Protein AF-A0A968QPH3-F1 (afdb_monomer)

Solvent-accessible surface area (backbone atoms only — not comparable to full-atom values): 11991 Å² total; per-residue (Å²): 140,84,89,88,81,89,84,88,82,80,87,81,83,85,88,71,84,76,70,78,72,73,72,76,86,69,56,57,33,29,33,36,70,45,62,69,39,70,60,92,68,44,34,73,42,88,59,48,74,40,48,37,41,35,35,45,90,34,78,47,50,64,92,57,82,85,59,78,37,50,37,43,68,46,33,40,29,38,40,37,42,25,31,47,94,84,48,59,48,38,42,70,39,46,51,96,67,36,50,54,35,63,89,73,17,24,32,37,36,70,30,73,44,63,55,13,60,63,51,52,52,63,75,23,50,56,56,55,89,70,45,98,45,94,48,76,93,59,72,52,40,29,50,45,60,28,37,26,37,39,67,89,43,97,42,74,72,81,22,49,46,69,32,24,39,32,32,29,53,45,42,25,46,59,76,82,78,66,45,83,57,77,85,82,83,77,78,90,63,82,76,84,80,85,73,78,77,78,80,128

Nearest PDB structures (foldseek):
  3b7k-assembly1_A  TM=1.593E-01  e=1.703E+00  Homo sapiens
  8ipb-assembly1_EA  TM=2.056E-01  e=7.972E+00  Triticum aestivum

Mean predicted aligned error: 9.99 Å

Radius of gyration: 27.77 Å; Cα contacts (8 Å, |Δi|>4): 357; chains: 1; bounding box: 107×44×74 Å

Sequence (200 aa):
MPNLRRIKSDENASPDGGKNVASPDIPIFDINAEFRVNREHEYMANRIIEWRLNAGGHSFRNGEALHTGQWRFGEPIMFTLRWAKDAKEYPIFGGYHAVTDERERAVSYKFDNQWSLLRFLRLHEGHIGDFDLPSDPKPHTLKFLIVTQKEGAESEEEGKFTTRAYIRVMMMTPGKPKTMLTMPYFPEIAPELKIEKDIF

pLDDT: mean 86.12, std 18.63, range [28.2, 98.75]

Structure (mmCIF, N/CA/C/O backbone):
data_AF-A0A968QPH3-F1
#
_entry.id   AF-A0A968QPH3-F1
#
loop_
_atom_site.group_PDB
_atom_site.id
_atom_site.type_symbol
_atom_site.label_atom_id
_atom_site.label_alt_id
_atom_site.label_comp_id
_atom_site.label_asym_id
_atom_site.label_entity_id
_atom_site.label_seq_id
_atom_site.pdbx_PDB_ins_code
_atom_site.Cartn_x
_atom_site.Cartn_y
_atom_site.Cartn_z
_atom_site.occupancy
_atom_site.B_iso_or_equiv
_atom_site.auth_seq_id
_atom_site.auth_comp_id
_atom_site.auth_asym_id
_atom_site.auth_atom_id
_atom_site.pdbx_PDB_model_num
ATOM 1 N N . MET A 1 1 ? -86.561 -27.799 30.091 1.00 28.20 1 MET A N 1
ATOM 2 C CA . MET A 1 1 ? -85.698 -28.994 29.938 1.00 28.20 1 MET A CA 1
ATOM 3 C C . MET A 1 1 ? -84.821 -28.803 28.705 1.00 28.20 1 MET A C 1
ATOM 5 O O . MET A 1 1 ? -85.378 -28.280 27.748 1.00 28.20 1 MET A O 1
ATOM 9 N N . PRO A 1 2 ? -83.570 -29.301 28.627 1.00 38.75 2 PRO A N 1
ATOM 10 C CA . PRO A 1 2 ? -82.414 -29.304 29.554 1.00 38.75 2 PRO A CA 1
ATOM 11 C C . PRO A 1 2 ? -81.240 -28.437 28.982 1.00 38.75 2 PRO A C 1
ATOM 13 O O . PRO A 1 2 ? -81.164 -28.222 27.783 1.00 38.75 2 PRO A O 1
ATOM 16 N N . ASN A 1 3 ? -80.444 -27.695 29.762 1.00 34.28 3 ASN A N 1
ATOM 17 C CA . ASN A 1 3 ? -79.236 -28.048 30.538 1.00 34.28 3 ASN A CA 1
ATOM 18 C C . ASN A 1 3 ? -78.037 -28.585 29.721 1.00 34.28 3 ASN A C 1
ATOM 20 O O . ASN A 1 3 ? -78.101 -29.720 29.269 1.00 34.28 3 ASN A O 1
ATOM 24 N N . LEU A 1 4 ? -76.913 -27.850 29.674 1.00 38.34 4 LEU A N 1
ATOM 25 C CA . LEU A 1 4 ? -75.571 -28.443 29.798 1.00 38.34 4 LEU A CA 1
ATOM 26 C C . LEU A 1 4 ? -74.520 -27.425 30.286 1.00 38.34 4 LEU A C 1
ATOM 28 O O . LEU A 1 4 ? -74.590 -26.228 30.030 1.00 38.34 4 LEU A O 1
ATOM 32 N N . ARG A 1 5 ? -73.600 -27.954 31.092 1.00 36.59 5 ARG A N 1
ATOM 33 C CA . ARG A 1 5 ? -72.741 -27.309 32.091 1.00 36.59 5 ARG A CA 1
ATOM 34 C C . ARG A 1 5 ? -71.416 -26.757 31.525 1.00 36.59 5 ARG A C 1
ATOM 36 O O . ARG A 1 5 ? -70.811 -27.390 30.676 1.00 36.59 5 ARG A O 1
ATOM 43 N N . ARG A 1 6 ? -70.955 -25.652 32.139 1.00 38.25 6 ARG A N 1
ATOM 44 C CA . ARG A 1 6 ? -69.610 -25.367 32.715 1.00 38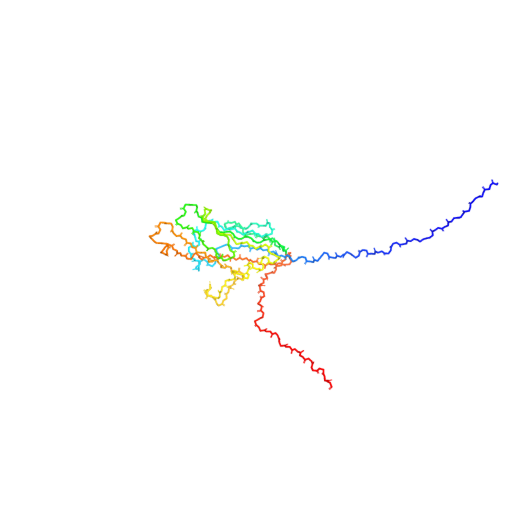.25 6 ARG A CA 1
ATOM 45 C C . ARG A 1 6 ? -68.379 -25.966 32.016 1.00 38.25 6 ARG A C 1
ATOM 47 O O . ARG A 1 6 ? -68.228 -27.169 32.134 1.00 38.25 6 ARG A O 1
ATOM 54 N N . ILE A 1 7 ? -67.418 -25.123 31.595 1.00 35.56 7 ILE A N 1
ATOM 55 C CA . ILE A 1 7 ? -65.999 -25.160 32.042 1.00 35.56 7 ILE A CA 1
ATOM 56 C C . ILE A 1 7 ? -65.392 -23.739 31.930 1.00 35.56 7 ILE A C 1
ATOM 58 O O . ILE A 1 7 ? -65.445 -23.128 30.868 1.00 35.56 7 ILE A O 1
ATOM 62 N N . LYS A 1 8 ? -64.853 -23.205 33.038 1.00 42.66 8 LYS A N 1
ATOM 63 C CA . LYS A 1 8 ? -63.874 -22.103 33.044 1.00 42.66 8 LYS A CA 1
ATOM 64 C C . LYS A 1 8 ? -62.501 -22.722 32.790 1.00 42.66 8 LYS A C 1
ATOM 66 O O . LYS A 1 8 ? -62.177 -23.696 33.463 1.00 42.66 8 LYS A O 1
ATOM 71 N N . SER A 1 9 ? -61.701 -22.139 31.911 1.00 35.81 9 SER A N 1
ATOM 72 C CA . SER A 1 9 ? -60.273 -22.438 31.800 1.00 35.81 9 SER A CA 1
ATOM 73 C C . SER A 1 9 ? -59.497 -21.144 32.008 1.00 35.81 9 SER A C 1
ATOM 75 O O . SER A 1 9 ? -59.476 -20.280 31.131 1.00 35.81 9 SER A O 1
ATOM 77 N N . ASP A 1 10 ? -58.946 -21.022 33.213 1.00 34.53 10 ASP A N 1
ATOM 78 C CA . ASP A 1 10 ? -57.838 -20.132 33.536 1.00 34.53 10 ASP A CA 1
ATOM 79 C C . ASP A 1 10 ? -56.547 -20.637 32.857 1.00 34.53 10 ASP A C 1
ATOM 81 O O . ASP A 1 10 ? -56.416 -21.824 32.560 1.00 34.53 10 ASP A O 1
ATOM 85 N N . GLU A 1 11 ? -55.601 -19.708 32.697 1.00 34.50 11 GLU A N 1
ATOM 86 C CA . GLU A 1 11 ? -54.148 -19.929 32.642 1.00 34.50 11 GLU A CA 1
ATOM 87 C C . GLU A 1 11 ? -53.524 -20.602 31.401 1.00 34.50 11 GLU A C 1
ATOM 89 O O . GLU A 1 11 ? -53.496 -21.816 31.233 1.00 34.50 11 GLU A O 1
ATOM 94 N N . ASN A 1 12 ? -52.857 -19.781 30.582 1.00 33.72 12 ASN A N 1
ATOM 95 C CA . ASN A 1 12 ? -51.397 -19.862 30.520 1.00 33.72 12 ASN A CA 1
ATOM 96 C C . ASN A 1 12 ? -50.813 -18.550 29.985 1.00 33.72 12 ASN A C 1
ATOM 98 O O . ASN A 1 12 ? -50.873 -18.240 28.796 1.00 33.72 12 ASN A O 1
ATOM 102 N N . ALA A 1 13 ? -50.246 -17.778 30.910 1.00 34.75 13 ALA A N 1
ATOM 103 C CA . ALA A 1 13 ? -49.257 -16.764 30.605 1.00 34.75 13 ALA A CA 1
ATOM 104 C C . ALA A 1 13 ? -48.070 -17.435 29.898 1.00 34.75 13 ALA A C 1
ATOM 106 O O . ALA A 1 13 ? -47.534 -18.415 30.407 1.00 34.75 13 ALA A O 1
ATOM 107 N N . SER A 1 14 ? -47.648 -16.913 28.746 1.00 32.41 14 SER A N 1
ATOM 108 C CA . SER A 1 14 ? -46.330 -17.234 28.191 1.00 32.41 14 SER A CA 1
ATOM 109 C C . SER A 1 14 ? -45.266 -16.488 28.995 1.00 32.41 14 SER A C 1
ATOM 111 O O . SER A 1 14 ? -45.265 -15.254 28.974 1.00 32.41 14 SER A O 1
ATOM 113 N N . PRO A 1 15 ? -44.338 -17.187 29.670 1.00 45.06 15 PRO A N 1
ATOM 114 C CA . PRO A 1 15 ? -43.174 -16.577 30.265 1.00 45.06 15 PRO A CA 1
ATOM 115 C C . PRO A 1 15 ? -42.003 -16.832 29.321 1.00 45.06 15 PRO A C 1
ATOM 117 O O . PRO A 1 15 ? -41.331 -17.848 29.430 1.00 45.06 15 PRO A O 1
ATOM 120 N N . ASP A 1 16 ? -41.754 -15.930 28.382 1.00 42.59 16 ASP A N 1
ATOM 121 C CA . ASP A 1 16 ? -40.365 -15.711 27.999 1.00 42.59 16 ASP A CA 1
ATOM 122 C C . ASP A 1 16 ? -40.211 -14.298 27.457 1.00 42.59 16 ASP A C 1
ATOM 124 O O . ASP A 1 16 ? -40.559 -13.976 26.319 1.00 42.59 16 ASP A O 1
ATOM 128 N N . GLY A 1 17 ? -39.732 -13.420 28.337 1.00 41.59 17 GLY A N 1
ATOM 129 C CA . GLY A 1 17 ? -39.143 -12.165 27.925 1.00 41.59 17 GLY A CA 1
ATOM 130 C C . GLY A 1 17 ? -37.927 -12.513 27.090 1.00 41.59 17 GLY A C 1
ATOM 131 O O . GLY A 1 17 ? -36.852 -12.735 27.644 1.00 41.59 17 GLY A O 1
ATOM 132 N N . GLY A 1 18 ? -38.125 -12.581 25.771 1.00 38.41 18 GLY A N 1
ATOM 133 C CA . GLY A 1 18 ? -37.067 -12.737 24.791 1.00 38.41 18 GLY A CA 1
ATOM 134 C C . GLY A 1 18 ? -36.032 -11.657 25.042 1.00 38.41 18 GLY A C 1
ATOM 135 O O . GLY A 1 18 ? -36.194 -10.509 24.625 1.00 38.41 18 GLY A O 1
ATOM 136 N N . LYS A 1 19 ? -34.989 -12.017 25.794 1.00 42.06 19 LYS A N 1
ATOM 137 C CA . LYS A 1 19 ? -33.802 -11.198 25.960 1.00 42.06 19 LYS A CA 1
ATOM 138 C C . LYS A 1 19 ? -33.340 -10.917 24.546 1.00 42.06 19 LYS A C 1
ATOM 140 O O . LYS A 1 19 ? -33.014 -11.845 23.811 1.00 42.06 19 LYS A O 1
ATOM 145 N N . ASN A 1 20 ? -33.390 -9.648 24.166 1.00 45.97 20 ASN A N 1
ATOM 146 C CA . ASN A 1 20 ? -32.769 -9.156 22.957 1.00 45.97 20 ASN A CA 1
ATOM 147 C C . ASN A 1 20 ? -31.289 -9.532 23.097 1.00 45.97 20 ASN A C 1
ATOM 149 O O . ASN A 1 20 ? -30.562 -8.892 23.857 1.00 45.97 20 ASN A O 1
ATOM 153 N N . VAL A 1 21 ? -30.889 -10.671 22.525 1.00 45.94 21 VAL A N 1
ATOM 154 C CA . VAL A 1 21 ? -29.496 -11.104 22.518 1.00 45.94 21 VAL A CA 1
ATOM 155 C C . VAL A 1 21 ? -28.823 -10.056 21.661 1.00 45.94 21 VAL A C 1
ATOM 157 O O . VAL A 1 21 ? -28.994 -10.065 20.445 1.00 45.94 21 VAL A O 1
ATOM 160 N N . ALA A 1 22 ? -28.177 -9.088 22.313 1.00 51.28 22 ALA A N 1
ATOM 161 C CA . ALA A 1 22 ? -27.402 -8.072 21.634 1.00 51.28 22 ALA A CA 1
ATOM 162 C C . ALA A 1 22 ? -26.508 -8.812 20.641 1.00 51.28 22 ALA A C 1
ATOM 164 O O . ALA A 1 22 ? -25.710 -9.664 21.046 1.00 51.28 22 ALA A O 1
ATOM 165 N N . SER A 1 23 ? -26.725 -8.570 19.346 1.00 54.56 23 SER A N 1
ATOM 166 C CA . SER A 1 23 ? -25.825 -9.052 18.308 1.00 54.56 23 SER A CA 1
ATOM 167 C C . SER A 1 23 ? -24.407 -8.733 18.775 1.00 54.56 23 SER A C 1
ATOM 169 O O . SER A 1 23 ? -24.202 -7.609 19.241 1.00 54.56 23 SER A O 1
ATOM 171 N N . PRO A 1 24 ? -23.458 -9.685 18.730 1.00 56.88 24 PRO A N 1
ATOM 172 C CA . PRO A 1 24 ? -22.103 -9.406 19.181 1.00 56.88 24 PRO A CA 1
ATOM 173 C C . PRO A 1 24 ? -21.623 -8.138 18.479 1.00 56.88 24 PRO A C 1
ATOM 175 O O . PRO A 1 24 ? -21.792 -8.031 17.263 1.00 56.88 24 PRO A O 1
ATOM 178 N N . ASP A 1 25 ? -21.099 -7.177 19.243 1.00 79.62 25 ASP A N 1
ATOM 179 C CA . ASP A 1 25 ? -20.569 -5.931 18.695 1.00 79.62 25 ASP A CA 1
ATOM 180 C C . ASP A 1 25 ? -19.444 -6.287 17.718 1.00 79.62 25 ASP A C 1
ATOM 182 O O . ASP A 1 25 ? -18.316 -6.598 18.105 1.00 79.62 25 ASP A O 1
ATOM 186 N N . ILE A 1 26 ? -19.783 -6.328 16.429 1.00 87.19 26 ILE A N 1
ATOM 187 C CA . ILE A 1 26 ? -18.838 -6.615 15.357 1.00 87.19 26 ILE A CA 1
ATOM 188 C C . ILE A 1 26 ? -17.874 -5.428 15.318 1.00 87.19 26 ILE A C 1
ATOM 190 O O . ILE A 1 26 ? -18.348 -4.295 15.210 1.00 87.19 26 ILE A O 1
ATOM 194 N N . PRO A 1 27 ? -16.546 -5.638 15.393 1.00 92.69 27 PRO A N 1
ATOM 195 C CA . PRO A 1 27 ? -15.596 -4.539 15.308 1.00 92.69 27 PRO A CA 1
ATOM 196 C C . PRO A 1 27 ? -15.785 -3.738 14.019 1.00 92.69 27 PRO A C 1
ATOM 198 O O . PRO A 1 27 ? -15.853 -4.300 12.922 1.00 92.69 27 PRO A O 1
ATOM 201 N N . ILE A 1 28 ? -15.861 -2.419 14.168 1.00 95.06 28 ILE A N 1
ATOM 202 C CA . ILE A 1 28 ? -15.999 -1.460 13.076 1.00 95.06 28 ILE A CA 1
ATOM 203 C C . ILE A 1 28 ? -14.956 -0.370 13.286 1.00 95.06 28 ILE A C 1
ATOM 205 O O . ILE A 1 28 ? -14.823 0.153 14.393 1.00 95.06 28 ILE A O 1
ATOM 209 N N . PHE A 1 29 ? -14.263 0.000 12.215 1.00 95.81 29 PHE A N 1
ATOM 210 C CA . PHE A 1 29 ? -13.319 1.107 12.206 1.00 95.81 29 PHE A CA 1
ATOM 211 C C . PHE A 1 29 ? -13.649 2.077 11.084 1.00 95.81 29 PHE A C 1
ATOM 213 O O . PHE A 1 29 ? -13.916 1.678 9.950 1.00 95.81 29 PHE A O 1
ATOM 220 N N . ASP A 1 30 ? -13.577 3.362 11.397 1.00 96.69 30 ASP A N 1
ATOM 221 C CA . ASP A 1 30 ? -13.557 4.398 10.378 1.00 96.69 30 ASP A CA 1
ATOM 222 C C . ASP A 1 30 ? -12.127 4.508 9.838 1.00 96.69 30 ASP A C 1
ATOM 224 O O . ASP A 1 30 ? -11.166 4.539 10.610 1.00 96.69 30 ASP A O 1
ATOM 228 N N . ILE A 1 31 ? -11.978 4.572 8.518 1.00 96.56 31 ILE A N 1
ATOM 229 C CA . ILE A 1 31 ? -10.676 4.583 7.853 1.00 96.56 31 ILE A CA 1
ATOM 230 C C . ILE A 1 31 ? -10.550 5.725 6.849 1.00 96.56 31 ILE A C 1
ATOM 232 O O . ILE A 1 31 ? -11.477 6.032 6.099 1.00 96.56 31 ILE A O 1
ATOM 236 N N . ASN A 1 32 ? -9.361 6.315 6.806 1.00 96.62 32 ASN A N 1
ATOM 237 C CA . ASN A 1 32 ? -8.954 7.273 5.783 1.00 96.62 32 ASN A CA 1
ATOM 238 C C . ASN A 1 32 ? -7.641 6.784 5.158 1.00 96.62 32 ASN A C 1
ATOM 240 O O . ASN A 1 32 ? -6.768 6.294 5.877 1.00 96.62 32 ASN A O 1
ATOM 244 N N . ALA A 1 33 ? -7.470 6.972 3.850 1.00 97.69 33 ALA A N 1
ATOM 245 C CA . ALA A 1 33 ? -6.232 6.638 3.149 1.00 97.69 33 ALA A CA 1
ATOM 246 C C . ALA A 1 33 ? -5.596 7.886 2.524 1.00 97.69 33 ALA A C 1
ATOM 248 O O . ALA A 1 33 ? -6.233 8.591 1.744 1.00 97.69 33 ALA A O 1
ATOM 249 N N . GLU A 1 34 ? -4.329 8.134 2.848 1.00 97.81 34 GLU A N 1
ATOM 250 C CA . GLU A 1 34 ? -3.484 9.124 2.179 1.00 97.81 34 GLU A CA 1
ATOM 251 C C . GLU A 1 34 ? -2.451 8.388 1.324 1.00 97.81 34 GLU A C 1
ATOM 253 O O . GLU A 1 34 ? -1.765 7.477 1.791 1.00 97.81 34 GLU A O 1
ATOM 258 N N . PHE A 1 35 ? -2.322 8.780 0.061 1.00 98.12 35 PHE A N 1
ATOM 259 C CA . PHE A 1 35 ? -1.391 8.157 -0.875 1.00 98.12 35 PHE A CA 1
ATOM 260 C C . PHE A 1 35 ? -0.139 9.001 -1.042 1.00 98.12 35 PHE A C 1
ATOM 262 O O . PHE A 1 35 ? -0.190 10.224 -0.906 1.00 98.12 35 PHE A O 1
ATOM 269 N N . ARG A 1 36 ? 0.973 8.341 -1.390 1.00 96.00 36 ARG A N 1
ATOM 270 C CA . ARG A 1 36 ? 2.264 8.996 -1.625 1.00 96.00 36 ARG A CA 1
ATOM 271 C C . ARG A 1 36 ? 2.664 9.887 -0.456 1.00 96.00 36 ARG A C 1
ATOM 273 O O . ARG A 1 36 ? 3.005 11.058 -0.623 1.00 96.00 36 ARG A O 1
ATOM 280 N N . VAL A 1 37 ? 2.562 9.329 0.744 1.00 94.81 37 VAL A N 1
ATOM 281 C CA . VAL A 1 37 ? 3.155 9.941 1.935 1.00 94.81 37 VAL A CA 1
ATOM 282 C C . VAL A 1 37 ? 4.664 9.692 1.911 1.00 94.81 37 VAL A C 1
ATOM 284 O O . VAL A 1 37 ? 5.147 8.918 1.095 1.00 94.81 37 VAL A O 1
ATOM 287 N N . ASN A 1 38 ? 5.423 10.350 2.788 1.00 94.88 38 ASN A N 1
ATOM 288 C CA . ASN A 1 38 ? 6.865 10.113 2.928 1.00 94.88 38 ASN A CA 1
ATOM 289 C C . ASN A 1 38 ? 7.656 10.170 1.596 1.00 94.88 38 ASN A C 1
ATOM 291 O O . ASN A 1 38 ? 8.526 9.345 1.326 1.00 94.88 38 ASN A O 1
ATOM 295 N N . ARG A 1 39 ? 7.311 11.134 0.729 1.00 94.88 39 ARG A N 1
ATOM 296 C CA . ARG A 1 39 ? 7.790 11.202 -0.665 1.00 94.88 39 ARG A CA 1
ATOM 297 C C . ARG A 1 39 ? 9.300 11.328 -0.800 1.00 94.88 39 ARG A C 1
ATOM 299 O O . ARG A 1 39 ? 9.849 10.796 -1.755 1.00 94.88 39 ARG A O 1
ATOM 306 N N . GLU A 1 40 ? 9.951 11.985 0.151 1.00 94.44 40 GLU A N 1
ATOM 307 C CA . GLU A 1 40 ? 11.411 12.138 0.173 1.00 94.44 40 GLU A CA 1
ATOM 308 C C . GLU A 1 40 ? 12.140 10.788 0.311 1.00 94.44 40 GLU A C 1
ATOM 310 O O . GLU A 1 40 ? 13.284 10.653 -0.113 1.00 94.44 40 GLU A O 1
ATOM 315 N N . HIS A 1 41 ? 11.457 9.762 0.833 1.00 95.56 41 HIS A N 1
ATOM 316 C CA . HIS A 1 41 ? 11.988 8.407 0.987 1.00 95.56 41 HIS A CA 1
ATOM 317 C C . HIS A 1 41 ? 11.508 7.438 -0.105 1.00 95.56 41 HIS A C 1
ATOM 319 O O . HIS A 1 41 ? 11.963 6.286 -0.144 1.00 95.56 41 HIS A O 1
ATOM 325 N N . GLU A 1 42 ? 10.594 7.861 -0.988 1.00 96.88 42 GLU A N 1
ATOM 326 C CA . GLU A 1 42 ? 10.164 7.064 -2.140 1.00 96.88 42 GLU A CA 1
ATOM 327 C C . GLU A 1 42 ? 11.326 6.847 -3.123 1.00 96.88 42 GLU A C 1
ATOM 329 O O . GLU A 1 42 ? 12.208 7.685 -3.290 1.00 96.88 42 GLU A O 1
ATOM 334 N N . TYR A 1 43 ? 11.289 5.730 -3.851 1.00 97.56 43 TYR A N 1
ATOM 335 C CA . TYR A 1 43 ? 12.204 5.484 -4.965 1.00 97.56 43 TYR A CA 1
ATOM 336 C C . TYR A 1 43 ? 11.428 4.936 -6.155 1.00 97.56 43 TYR A C 1
ATOM 338 O O . TYR A 1 43 ? 10.783 3.894 -6.053 1.00 97.56 43 TYR A O 1
ATOM 346 N N . MET A 1 44 ? 11.460 5.650 -7.282 1.00 96.56 44 MET A N 1
ATOM 347 C CA . MET A 1 44 ? 10.743 5.313 -8.524 1.00 96.56 44 MET A CA 1
ATOM 348 C C . MET A 1 44 ? 9.214 5.135 -8.394 1.00 96.56 44 MET A C 1
ATOM 350 O O . MET A 1 44 ? 8.557 4.741 -9.356 1.00 96.56 44 MET A O 1
ATOM 354 N N . ALA A 1 45 ? 8.602 5.467 -7.250 1.00 96.69 45 ALA A N 1
ATOM 355 C CA . ALA A 1 45 ? 7.151 5.377 -7.054 1.00 96.69 45 ALA A CA 1
ATOM 356 C C . ALA A 1 45 ? 6.358 6.372 -7.917 1.00 96.69 45 ALA A C 1
ATOM 358 O O . ALA A 1 45 ? 5.185 6.160 -8.204 1.00 96.69 45 ALA A O 1
ATOM 359 N N . ASN A 1 46 ? 7.001 7.435 -8.405 1.00 94.50 46 ASN A N 1
ATOM 360 C CA . ASN A 1 46 ? 6.414 8.371 -9.364 1.00 94.50 46 ASN A CA 1
ATOM 361 C C . ASN A 1 46 ? 6.088 7.741 -10.733 1.00 94.50 46 ASN A C 1
ATOM 363 O O . ASN A 1 46 ? 5.436 8.396 -11.542 1.00 94.50 46 ASN A O 1
ATOM 367 N N . ARG A 1 47 ? 6.535 6.506 -11.004 1.00 94.31 47 ARG A N 1
ATOM 368 C CA . ARG A 1 47 ? 6.168 5.728 -12.202 1.00 94.31 47 ARG A CA 1
ATOM 369 C C . ARG A 1 47 ? 4.820 5.015 -12.074 1.00 94.31 47 ARG A C 1
ATOM 371 O O . ARG A 1 47 ? 4.265 4.571 -13.077 1.00 94.31 47 ARG A O 1
ATOM 378 N N . ILE A 1 48 ? 4.285 4.931 -10.859 1.00 97.25 48 ILE A N 1
ATOM 379 C CA . ILE A 1 48 ? 2.986 4.327 -10.585 1.00 97.25 48 ILE A CA 1
ATOM 380 C C . ILE A 1 48 ? 1.899 5.361 -10.879 1.00 97.25 48 ILE A C 1
ATOM 382 O O . ILE A 1 48 ? 1.823 6.406 -10.225 1.00 97.25 48 ILE A O 1
ATOM 386 N N . ILE A 1 49 ? 1.039 5.051 -11.846 1.00 97.00 49 ILE A N 1
ATOM 387 C CA . ILE A 1 49 ? -0.038 5.939 -12.301 1.00 97.00 49 ILE A CA 1
ATOM 388 C C . ILE A 1 49 ? -1.361 5.686 -11.585 1.00 97.00 49 ILE A C 1
ATOM 390 O O . ILE A 1 49 ? -2.223 6.560 -11.563 1.00 97.00 49 ILE A O 1
ATOM 394 N N . GLU A 1 50 ? -1.531 4.508 -10.989 1.00 97.94 50 GLU A N 1
ATOM 395 C CA . GLU A 1 50 ? -2.728 4.169 -10.235 1.00 97.94 50 GLU A CA 1
ATOM 396 C C . GLU A 1 50 ? -2.365 3.624 -8.865 1.00 97.94 50 GLU A C 1
ATOM 398 O O . GLU A 1 50 ? -1.579 2.688 -8.745 1.00 97.94 50 GLU A O 1
ATOM 403 N N . TRP A 1 51 ? -2.996 4.204 -7.852 1.00 98.62 51 TRP A N 1
ATOM 404 C CA . TRP A 1 51 ? -2.930 3.770 -6.469 1.00 98.62 51 TRP A CA 1
ATOM 405 C C . TRP A 1 51 ? -4.365 3.638 -5.993 1.00 98.62 51 TRP A C 1
ATOM 407 O O . TRP A 1 51 ? -5.117 4.619 -6.044 1.00 98.62 51 TRP A O 1
ATOM 417 N N . ARG A 1 52 ? -4.759 2.442 -5.570 1.00 98.69 52 ARG A N 1
ATOM 418 C CA . ARG A 1 52 ? -6.131 2.178 -5.141 1.00 98.69 52 ARG A CA 1
ATOM 419 C C . ARG A 1 52 ? -6.138 1.288 -3.918 1.00 98.69 52 ARG A C 1
ATOM 421 O O . ARG A 1 52 ? -5.572 0.202 -3.955 1.00 98.69 52 ARG A O 1
ATOM 428 N N . LEU A 1 53 ? -6.823 1.723 -2.869 1.00 98.75 53 LEU A N 1
ATOM 429 C CA . LEU A 1 53 ? -7.140 0.899 -1.710 1.00 98.75 53 LEU A CA 1
ATOM 430 C C . LEU A 1 53 ? -8.643 0.624 -1.713 1.00 98.75 53 LEU A C 1
ATOM 432 O O . LEU A 1 53 ? -9.433 1.560 -1.707 1.00 98.75 53 LEU A O 1
ATOM 436 N N . ASN A 1 54 ? -9.035 -0.643 -1.703 1.00 98.38 54 ASN A N 1
ATOM 437 C CA . ASN A 1 54 ? -10.405 -1.061 -1.442 1.00 98.38 54 ASN A CA 1
ATOM 438 C C . ASN A 1 54 ? -10.482 -1.658 -0.038 1.00 98.38 54 ASN A C 1
ATOM 440 O O . ASN A 1 54 ? -9.663 -2.510 0.314 1.00 98.38 54 ASN A O 1
ATOM 444 N N . ALA A 1 55 ? -11.468 -1.230 0.739 1.00 96.88 55 ALA A N 1
ATOM 445 C CA . ALA A 1 55 ? -11.689 -1.680 2.103 1.00 96.88 55 ALA A CA 1
ATOM 446 C C . ALA A 1 55 ? -13.186 -1.665 2.409 1.00 96.88 55 ALA A C 1
ATOM 448 O O . ALA A 1 55 ? -13.809 -0.609 2.335 1.00 96.88 55 ALA A O 1
ATOM 449 N N . GLY A 1 56 ? -13.777 -2.823 2.710 1.00 82.69 56 GLY A N 1
ATOM 450 C CA . GLY A 1 56 ? -15.172 -2.857 3.171 1.00 82.69 56 GLY A CA 1
ATOM 451 C C . GLY A 1 56 ? -16.215 -2.297 2.204 1.00 82.69 56 GLY A C 1
ATOM 452 O O . GLY A 1 56 ? -17.210 -1.720 2.617 1.00 82.69 56 GLY A O 1
ATOM 453 N N . GLY A 1 57 ? -15.963 -2.391 0.895 1.00 88.56 57 GLY A N 1
ATOM 454 C CA . GLY A 1 57 ? -16.820 -1.789 -0.135 1.00 88.56 57 GLY A CA 1
ATOM 455 C C . GLY A 1 57 ? -16.533 -0.312 -0.432 1.00 88.56 57 GLY A C 1
ATOM 456 O O . GLY A 1 57 ? -17.089 0.231 -1.384 1.00 88.56 57 GLY A O 1
ATOM 457 N N . HIS A 1 58 ? -15.624 0.328 0.305 1.00 96.88 58 HIS A N 1
ATOM 458 C CA . HIS A 1 58 ? -15.113 1.663 -0.002 1.00 96.88 58 HIS A CA 1
ATOM 459 C C . HIS A 1 58 ? -13.863 1.583 -0.883 1.00 96.88 58 HIS A C 1
ATOM 461 O O . HIS A 1 58 ? -13.037 0.687 -0.714 1.00 96.88 58 HIS A O 1
ATOM 467 N N . SER A 1 59 ? -13.709 2.533 -1.808 1.00 97.69 59 SER A N 1
ATOM 468 C CA . SER A 1 59 ? -12.544 2.661 -2.690 1.00 97.69 59 SER A CA 1
ATOM 469 C C . SER A 1 59 ? -11.915 4.034 -2.496 1.00 97.69 59 SER A C 1
ATOM 471 O O . SER A 1 59 ? -12.556 5.044 -2.758 1.00 97.69 59 SER A O 1
ATOM 473 N N . PHE A 1 60 ? -10.638 4.054 -2.137 1.00 98.44 60 PHE A N 1
ATOM 474 C CA . PHE A 1 60 ? -9.811 5.251 -2.038 1.00 98.44 60 PHE A CA 1
ATOM 475 C C . PHE A 1 60 ? -8.810 5.257 -3.188 1.00 98.44 60 PHE A C 1
ATOM 477 O O . PHE A 1 60 ? -8.184 4.225 -3.460 1.00 98.44 60 PHE A O 1
ATOM 484 N N . ARG A 1 61 ? -8.620 6.400 -3.850 1.00 98.19 61 ARG A N 1
ATOM 485 C CA . ARG A 1 61 ? -7.635 6.535 -4.930 1.00 98.19 61 ARG A CA 1
ATOM 486 C C . ARG A 1 61 ? -6.750 7.754 -4.746 1.00 98.19 61 ARG A C 1
ATOM 488 O O . ARG A 1 61 ? -7.168 8.777 -4.209 1.00 98.19 61 ARG A O 1
ATOM 495 N N . ASN A 1 62 ? -5.519 7.653 -5.236 1.00 97.81 62 ASN A N 1
ATOM 496 C CA . ASN A 1 62 ? -4.629 8.806 -5.283 1.00 97.81 62 ASN A CA 1
ATOM 497 C C . ASN A 1 62 ? -5.204 9.903 -6.196 1.00 97.81 62 ASN A C 1
ATOM 499 O O . ASN A 1 62 ? -5.636 9.618 -7.311 1.00 97.81 62 ASN A O 1
ATOM 503 N N . GLY A 1 63 ? -5.174 11.150 -5.723 1.00 95.00 63 GLY A N 1
ATOM 504 C CA . GLY A 1 63 ? -5.712 12.319 -6.426 1.00 95.00 63 GLY A CA 1
ATOM 505 C C . GLY A 1 63 ? -7.192 12.614 -6.160 1.00 95.00 63 GLY A C 1
ATOM 506 O O . GLY A 1 63 ? -7.662 13.682 -6.545 1.00 95.00 63 GLY A O 1
ATOM 507 N N . GLU A 1 64 ? -7.920 11.723 -5.483 1.00 95.50 64 GLU A N 1
ATOM 508 C CA . GLU A 1 64 ? -9.283 12.004 -5.022 1.00 95.50 64 GLU A CA 1
ATOM 509 C C . GLU A 1 64 ? -9.278 12.801 -3.711 1.00 95.50 64 GLU A C 1
ATOM 511 O O . GLU A 1 64 ? -8.306 12.793 -2.950 1.00 95.50 64 GLU A O 1
ATOM 516 N N . ALA A 1 65 ? -10.386 13.493 -3.432 1.00 93.88 65 ALA A N 1
ATOM 517 C CA . ALA A 1 65 ? -10.569 14.166 -2.153 1.00 93.88 65 ALA A CA 1
ATOM 518 C C . ALA A 1 65 ? -10.572 13.143 -1.006 1.00 93.88 65 ALA A C 1
ATOM 520 O O . ALA A 1 65 ? -11.206 12.084 -1.094 1.00 93.88 65 ALA A O 1
ATOM 521 N N . LEU A 1 66 ? -9.883 13.487 0.087 1.00 91.62 66 LEU A N 1
ATOM 522 C CA . LEU A 1 66 ? -9.850 12.654 1.282 1.00 91.62 66 LEU A CA 1
ATOM 523 C C . LEU A 1 66 ? -11.272 12.475 1.821 1.00 91.62 66 LEU A C 1
ATOM 525 O O . LEU A 1 66 ? -11.986 13.446 2.070 1.00 91.62 66 LEU A O 1
ATOM 529 N N . HIS A 1 67 ? -11.661 11.225 2.027 1.00 93.75 67 HIS A N 1
ATOM 530 C CA . HIS A 1 67 ? -12.951 10.856 2.585 1.00 93.75 67 HIS A CA 1
ATOM 531 C C . HIS A 1 67 ? -12.778 9.706 3.574 1.00 93.75 67 HIS A C 1
ATOM 533 O O . HIS A 1 67 ? -11.749 9.031 3.579 1.00 93.75 67 HIS A O 1
ATOM 539 N N . THR A 1 68 ? -13.794 9.499 4.410 1.00 95.62 68 THR A N 1
ATOM 540 C CA . THR A 1 68 ? -13.830 8.381 5.352 1.00 95.62 68 THR A CA 1
ATOM 541 C C . THR A 1 68 ? -14.655 7.240 4.787 1.00 95.62 68 THR A C 1
ATOM 543 O O . THR A 1 68 ? -15.813 7.435 4.420 1.00 95.62 68 THR A O 1
ATOM 546 N N . GLY A 1 69 ? -14.061 6.053 4.755 1.00 95.94 69 GLY A N 1
ATOM 547 C CA . GLY A 1 69 ? -14.785 4.797 4.606 1.00 95.94 69 GLY A CA 1
ATOM 548 C C . GLY A 1 69 ? -14.899 4.080 5.943 1.00 95.94 69 GLY A C 1
ATOM 549 O O . GLY A 1 69 ? -14.320 4.498 6.946 1.00 95.94 69 GLY A O 1
ATOM 550 N N . GLN A 1 70 ? -15.642 2.986 5.949 1.00 95.69 70 GLN A N 1
ATOM 551 C CA . GLN A 1 70 ? -15.797 2.134 7.111 1.00 95.69 70 GLN A CA 1
ATOM 552 C 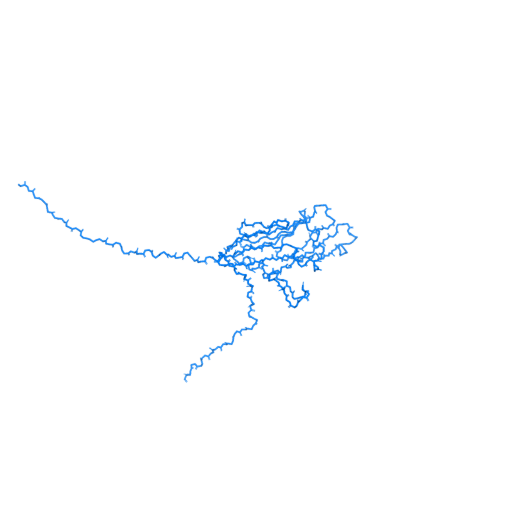C . GLN A 1 70 ? -15.340 0.721 6.767 1.00 95.69 70 GLN A C 1
ATOM 554 O O . GLN A 1 70 ? -15.696 0.188 5.724 1.00 95.69 70 GLN A O 1
ATOM 559 N N . TRP A 1 71 ? -14.546 0.126 7.647 1.00 97.19 71 TRP A N 1
ATOM 560 C CA . TRP A 1 71 ? -14.180 -1.279 7.569 1.00 97.19 71 TRP A CA 1
ATOM 561 C C . TRP A 1 71 ? -14.819 -2.025 8.735 1.00 97.19 71 TRP A C 1
ATOM 563 O O . TRP A 1 71 ? -14.775 -1.570 9.881 1.00 97.19 71 TRP A O 1
ATOM 573 N N . ARG A 1 72 ? -15.410 -3.176 8.444 1.00 96.38 72 ARG A N 1
ATOM 574 C CA . ARG A 1 72 ? -16.049 -4.078 9.399 1.00 96.38 72 ARG A CA 1
ATOM 575 C C . ARG A 1 72 ? -15.253 -5.369 9.472 1.00 96.38 72 ARG A C 1
ATOM 577 O O . ARG A 1 72 ? -14.671 -5.819 8.488 1.00 96.38 72 ARG A O 1
ATOM 584 N N . PHE A 1 73 ? -15.259 -5.991 10.642 1.00 95.75 73 PHE A N 1
ATOM 585 C CA . PHE A 1 73 ? -14.622 -7.285 10.850 1.00 95.75 73 PHE A CA 1
ATOM 586 C C . PHE A 1 73 ? -15.000 -8.305 9.762 1.00 95.75 73 PHE A C 1
ATOM 588 O O . PHE A 1 73 ? -16.178 -8.499 9.459 1.00 95.75 73 PHE A O 1
ATOM 595 N N . GLY A 1 74 ? -13.989 -8.959 9.183 1.00 95.50 74 GLY A N 1
ATOM 596 C CA . GLY A 1 74 ? -14.157 -9.899 8.071 1.00 95.50 74 GLY A CA 1
ATOM 597 C C . GLY A 1 74 ? -14.166 -9.288 6.674 1.00 95.50 74 GLY A C 1
ATOM 598 O O . GLY A 1 74 ? -14.021 -10.030 5.703 1.00 95.50 74 GLY A O 1
ATOM 599 N N . GLU A 1 75 ? -14.288 -7.970 6.530 1.00 97.44 75 GLU A N 1
ATOM 600 C CA . GLU A 1 75 ? -14.268 -7.352 5.207 1.00 97.44 75 GLU A CA 1
ATOM 601 C C . GLU A 1 75 ? -12.866 -7.389 4.593 1.00 97.44 75 GLU A C 1
ATOM 603 O O . GLU A 1 75 ? -11.876 -7.252 5.306 1.00 97.44 75 GLU A O 1
ATOM 608 N N . PRO A 1 76 ? -12.722 -7.554 3.272 1.00 97.44 76 PRO A N 1
ATOM 609 C CA . PRO A 1 76 ? -11.408 -7.645 2.655 1.00 97.44 76 PRO A CA 1
ATOM 610 C C . PRO A 1 76 ? -10.717 -6.280 2.550 1.00 97.44 76 PRO A C 1
ATOM 612 O O . PRO A 1 76 ? -11.366 -5.237 2.428 1.00 97.44 76 PRO A O 1
ATOM 615 N N . ILE A 1 77 ? -9.384 -6.319 2.512 1.00 98.25 77 ILE A N 1
ATOM 616 C CA . ILE A 1 77 ? -8.526 -5.216 2.072 1.00 98.25 77 ILE A CA 1
ATOM 617 C C . ILE A 1 77 ? -7.843 -5.618 0.768 1.00 98.25 77 ILE A C 1
ATOM 619 O O . ILE A 1 77 ? -7.289 -6.715 0.654 1.00 98.25 77 ILE A O 1
ATOM 623 N N . MET A 1 78 ? -7.854 -4.715 -0.209 1.00 98.38 78 MET A N 1
ATOM 624 C CA . MET A 1 78 ? -7.090 -4.859 -1.443 1.00 98.38 78 MET A CA 1
ATOM 625 C C . MET A 1 78 ? -6.390 -3.552 -1.783 1.00 98.38 78 MET A C 1
ATOM 627 O O . MET A 1 78 ? -7.051 -2.542 -2.008 1.00 98.3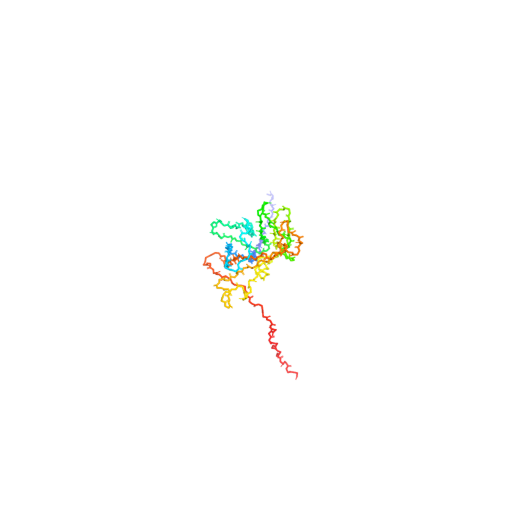8 78 MET A O 1
ATOM 631 N N . PHE A 1 79 ? -5.066 -3.582 -1.870 1.00 98.75 79 PHE A N 1
ATOM 632 C CA . PHE A 1 79 ? -4.272 -2.452 -2.337 1.00 98.75 79 PHE A CA 1
ATOM 633 C C . PHE A 1 79 ? -3.643 -2.774 -3.689 1.00 98.75 79 PHE A C 1
ATOM 635 O O . PHE A 1 79 ? -2.962 -3.787 -3.819 1.00 98.75 79 PHE A O 1
ATOM 642 N N . THR A 1 80 ? -3.862 -1.918 -4.682 1.00 98.75 80 THR A N 1
ATOM 643 C CA . THR A 1 80 ? -3.370 -2.094 -6.050 1.00 98.75 80 THR A CA 1
ATOM 644 C C . THR A 1 80 ? -2.513 -0.906 -6.464 1.00 98.75 80 THR A C 1
ATOM 646 O O . THR A 1 80 ? -2.912 0.251 -6.304 1.00 98.75 80 THR A O 1
ATOM 649 N N . LEU A 1 81 ? -1.353 -1.216 -7.041 1.00 98.69 81 LEU A N 1
ATOM 650 C CA . LEU A 1 81 ? -0.461 -0.273 -7.707 1.00 98.69 81 LEU A CA 1
ATOM 651 C C . LEU A 1 81 ? -0.356 -0.664 -9.179 1.00 98.69 81 LEU A C 1
ATOM 653 O O . LEU A 1 81 ? -0.143 -1.839 -9.482 1.00 98.69 81 LEU A O 1
ATOM 657 N N . ARG A 1 82 ? -0.479 0.303 -10.091 1.00 98.31 82 ARG A N 1
ATOM 658 C CA . ARG A 1 82 ? -0.362 0.058 -11.537 1.00 98.31 82 ARG A CA 1
ATOM 659 C C . ARG A 1 82 ? 0.550 1.072 -12.213 1.00 98.31 82 ARG A C 1
ATOM 661 O O . ARG A 1 82 ? 0.420 2.279 -11.997 1.00 98.31 82 ARG A O 1
ATOM 668 N N . TRP A 1 83 ? 1.438 0.571 -13.060 1.00 97.56 83 TRP A N 1
ATOM 669 C CA . TRP A 1 83 ? 2.316 1.357 -13.919 1.00 97.56 83 TRP A CA 1
ATOM 670 C C . TRP A 1 83 ? 1.599 1.707 -15.227 1.00 97.56 83 TRP A C 1
ATOM 672 O O . TRP A 1 83 ? 0.560 1.136 -15.573 1.00 97.56 83 TRP A O 1
ATOM 682 N N . ALA A 1 84 ? 2.123 2.696 -15.951 1.00 91.25 84 ALA A N 1
ATOM 683 C CA . ALA A 1 84 ? 1.595 3.022 -17.272 1.00 91.25 84 ALA A CA 1
ATOM 684 C C . ALA A 1 84 ? 1.804 1.848 -18.241 1.00 91.25 84 ALA A C 1
ATOM 686 O O . ALA A 1 84 ? 2.812 1.147 -18.158 1.00 91.25 84 ALA A O 1
ATOM 687 N N . LYS A 1 85 ? 0.851 1.629 -19.157 1.00 88.50 85 LYS A N 1
ATOM 688 C CA . LYS A 1 85 ? 0.909 0.516 -20.126 1.00 88.50 85 LYS A CA 1
ATOM 689 C C . LYS A 1 85 ? 2.121 0.617 -21.059 1.00 88.50 85 LYS A C 1
ATOM 691 O O . LYS A 1 85 ? 2.642 -0.400 -21.496 1.00 88.50 85 LYS A O 1
ATOM 696 N N . ASP A 1 86 ? 2.550 1.842 -21.324 1.00 87.88 86 ASP A N 1
ATOM 697 C CA . ASP A 1 86 ? 3.668 2.252 -22.169 1.00 87.88 86 ASP A CA 1
ATOM 698 C C . ASP A 1 86 ? 4.924 2.644 -21.367 1.00 87.88 86 ASP A C 1
ATOM 700 O O . ASP A 1 86 ? 5.899 3.128 -21.944 1.00 87.88 86 ASP A O 1
ATOM 704 N N . ALA A 1 87 ? 4.925 2.458 -20.040 1.00 88.38 87 ALA A N 1
ATOM 705 C CA . ALA A 1 87 ? 6.119 2.695 -19.236 1.00 88.38 87 ALA A CA 1
ATOM 706 C C . ALA A 1 87 ? 7.267 1.796 -19.719 1.00 88.38 87 ALA A C 1
ATOM 708 O O . ALA A 1 87 ? 7.049 0.673 -20.160 1.00 88.38 87 ALA A O 1
ATOM 709 N N . LYS A 1 88 ? 8.516 2.243 -19.579 1.00 91.75 88 LYS A N 1
ATOM 710 C CA . LYS A 1 88 ? 9.669 1.363 -19.833 1.00 91.75 88 LYS A CA 1
ATOM 711 C C . LYS A 1 88 ? 9.972 0.460 -18.647 1.00 91.75 88 LYS A C 1
ATOM 713 O O . LYS A 1 88 ? 10.849 -0.384 -18.738 1.00 91.75 88 LYS A O 1
ATOM 718 N N . GLU A 1 89 ? 9.283 0.648 -17.531 1.00 94.31 89 GLU A N 1
ATOM 719 C CA . GLU A 1 89 ? 9.471 -0.122 -16.313 1.00 94.31 89 GLU A CA 1
ATOM 720 C C . GLU A 1 89 ? 8.151 -0.782 -15.890 1.00 94.31 89 GLU A C 1
ATOM 722 O O . GLU A 1 89 ? 7.080 -0.177 -16.012 1.00 94.31 89 GLU A O 1
ATOM 727 N N . TYR A 1 90 ? 8.214 -2.022 -15.404 1.00 96.06 90 TYR A N 1
ATOM 728 C CA . TYR A 1 90 ? 7.045 -2.793 -14.968 1.00 96.06 90 TYR A CA 1
ATOM 729 C C . TYR A 1 90 ? 7.357 -3.662 -13.743 1.00 96.06 90 TYR A C 1
ATOM 731 O O . TYR A 1 90 ? 8.499 -4.097 -13.573 1.00 96.06 90 TYR A O 1
ATOM 739 N N . PRO A 1 91 ? 6.371 -3.901 -12.859 1.00 97.62 91 PRO A N 1
ATOM 740 C CA . PRO A 1 91 ? 6.581 -4.725 -11.678 1.00 97.62 91 PRO A CA 1
ATOM 741 C C . PRO A 1 91 ? 6.734 -6.194 -12.081 1.00 97.62 91 PRO A C 1
ATOM 743 O O . PRO A 1 91 ? 5.939 -6.695 -12.870 1.00 97.62 91 PRO A O 1
ATOM 746 N N . ILE A 1 92 ? 7.714 -6.881 -11.494 1.00 97.38 92 ILE A N 1
ATOM 747 C CA . ILE A 1 92 ? 7.926 -8.330 -11.662 1.00 97.38 92 ILE A CA 1
ATOM 748 C C . ILE A 1 92 ? 7.713 -9.101 -10.353 1.00 97.38 92 ILE A C 1
ATOM 750 O O . ILE A 1 92 ? 7.302 -10.256 -10.366 1.00 97.38 92 ILE A O 1
ATOM 754 N N . PHE A 1 93 ? 7.892 -8.463 -9.189 1.00 98.00 93 PHE A N 1
ATOM 755 C CA . PHE A 1 93 ? 7.623 -9.110 -7.902 1.00 98.00 93 PHE A CA 1
ATOM 756 C C . PHE A 1 93 ? 7.216 -8.112 -6.814 1.00 98.00 93 PHE A C 1
ATOM 758 O O . PHE A 1 93 ? 8.004 -7.271 -6.393 1.00 98.00 93 PHE A O 1
ATOM 765 N N . GLY A 1 94 ? 5.983 -8.234 -6.319 1.00 96.94 94 GLY A N 1
ATOM 766 C CA . GLY A 1 94 ? 5.445 -7.400 -5.240 1.00 96.94 94 GLY A CA 1
ATOM 767 C C . GLY A 1 94 ? 5.745 -7.862 -3.812 1.00 96.94 94 GLY A C 1
ATOM 768 O O . GLY A 1 94 ? 5.297 -7.208 -2.869 1.00 96.94 94 GLY A O 1
ATOM 769 N N . GLY A 1 95 ? 6.435 -8.994 -3.642 1.00 95.25 95 GLY A N 1
ATOM 770 C CA . GLY A 1 95 ? 6.573 -9.696 -2.362 1.00 95.25 95 GLY A CA 1
ATOM 771 C C . GLY A 1 95 ? 5.617 -10.888 -2.218 1.00 95.25 95 GLY A C 1
ATOM 772 O O . GLY A 1 95 ? 4.665 -11.045 -2.976 1.00 95.25 95 GLY A O 1
ATOM 773 N N . TYR A 1 96 ? 5.842 -11.724 -1.200 1.00 91.94 96 TYR A N 1
ATOM 774 C CA . TYR A 1 96 ? 5.112 -12.991 -0.994 1.00 91.94 96 TYR A CA 1
ATOM 775 C C . TYR A 1 96 ? 3.611 -12.851 -0.692 1.00 91.94 96 TYR A C 1
ATOM 777 O O . TYR A 1 96 ? 2.871 -13.827 -0.759 1.00 91.94 96 TYR A O 1
ATOM 785 N N . HIS A 1 97 ? 3.153 -11.652 -0.332 1.00 92.62 97 HIS A N 1
ATOM 786 C CA . HIS A 1 97 ? 1.744 -11.361 -0.042 1.00 92.62 97 HIS A CA 1
ATOM 787 C C . HIS A 1 97 ? 1.067 -10.553 -1.155 1.00 92.62 97 HIS A C 1
ATOM 789 O O . HIS A 1 97 ? 0.017 -9.945 -0.936 1.00 92.62 97 HIS A O 1
ATOM 795 N N . ALA A 1 98 ? 1.679 -10.537 -2.338 1.00 97.38 98 ALA A N 1
ATOM 796 C CA . ALA A 1 98 ? 1.199 -9.821 -3.501 1.00 97.38 98 ALA A CA 1
ATOM 797 C C . ALA A 1 98 ? 0.989 -10.765 -4.685 1.00 97.38 98 ALA A C 1
ATOM 799 O O . ALA A 1 98 ? 1.679 -11.771 -4.838 1.00 97.38 98 ALA A O 1
ATOM 800 N N . VAL A 1 99 ? 0.059 -10.390 -5.554 1.00 98.06 99 VAL A N 1
ATOM 801 C CA . VAL A 1 99 ? -0.079 -10.941 -6.900 1.00 98.06 99 VAL A CA 1
ATOM 802 C C . VAL A 1 99 ? 0.463 -9.900 -7.870 1.00 98.06 99 VAL A C 1
ATOM 804 O O . VAL A 1 99 ? -0.034 -8.772 -7.893 1.00 98.06 99 VAL A O 1
ATOM 807 N N . THR A 1 100 ? 1.477 -10.268 -8.649 1.00 98.25 100 THR A N 1
ATOM 808 C CA . THR A 1 100 ? 2.000 -9.435 -9.738 1.00 98.25 100 THR A CA 1
ATOM 809 C C . THR A 1 100 ? 1.368 -9.869 -11.056 1.00 98.25 100 THR A C 1
ATOM 811 O O . THR A 1 100 ? 1.372 -11.054 -11.382 1.00 98.25 100 THR A O 1
ATOM 814 N N . ASP A 1 101 ? 0.858 -8.910 -11.819 1.00 96.88 101 ASP A N 1
ATOM 815 C CA . ASP A 1 101 ? 0.427 -9.086 -13.202 1.00 96.88 101 ASP A CA 1
ATOM 816 C C . ASP A 1 101 ? 1.328 -8.232 -14.101 1.00 96.88 101 ASP A C 1
ATOM 818 O O . ASP A 1 101 ? 1.179 -7.011 -14.184 1.00 96.88 101 ASP A O 1
ATOM 822 N N . GLU A 1 102 ? 2.289 -8.872 -14.764 1.00 94.25 102 GLU A N 1
ATOM 823 C CA . GLU A 1 102 ? 3.229 -8.190 -15.659 1.00 94.25 102 GLU A CA 1
ATOM 824 C C . GLU A 1 102 ? 2.542 -7.630 -16.914 1.00 94.25 102 GLU A C 1
ATOM 826 O O . GLU A 1 102 ? 2.969 -6.603 -17.442 1.00 94.25 102 GLU A O 1
ATOM 831 N N . ARG A 1 103 ? 1.446 -8.254 -17.376 1.00 92.75 103 ARG A N 1
ATOM 832 C CA . ARG A 1 103 ? 0.721 -7.820 -18.583 1.00 92.75 103 ARG A CA 1
ATOM 833 C C . ARG A 1 103 ? -0.085 -6.559 -18.312 1.00 92.75 103 ARG A C 1
ATOM 835 O O . ARG A 1 103 ? -0.016 -5.606 -19.086 1.00 92.75 103 ARG A O 1
ATOM 842 N N . GLU A 1 104 ? -0.808 -6.533 -17.196 1.00 95.50 104 GLU A N 1
ATOM 843 C CA . GLU A 1 104 ? -1.521 -5.335 -16.734 1.00 95.50 104 GLU A CA 1
ATOM 844 C C . GLU A 1 104 ? -0.594 -4.325 -16.036 1.00 95.50 104 GLU A C 1
ATOM 846 O O . GLU A 1 104 ? -1.029 -3.225 -15.677 1.00 95.50 104 GLU A O 1
ATOM 851 N N . ARG A 1 105 ? 0.691 -4.678 -15.874 1.00 97.19 105 ARG A N 1
ATOM 852 C CA . ARG A 1 105 ? 1.733 -3.903 -15.186 1.00 97.19 105 ARG A CA 1
ATOM 853 C C . ARG A 1 105 ? 1.275 -3.458 -13.799 1.00 97.19 105 ARG A C 1
ATOM 855 O O . ARG A 1 105 ? 1.381 -2.285 -13.427 1.00 97.19 105 ARG A O 1
ATOM 862 N N . ALA A 1 106 ? 0.728 -4.405 -13.046 1.00 98.25 106 ALA A N 1
ATOM 863 C CA . ALA A 1 106 ? 0.087 -4.169 -11.765 1.00 98.25 106 ALA A CA 1
ATOM 864 C C . ALA A 1 106 ? 0.609 -5.111 -10.679 1.00 98.25 106 ALA A C 1
ATOM 866 O O . ALA A 1 106 ? 1.015 -6.240 -10.933 1.00 98.25 106 ALA A O 1
ATOM 867 N N . VAL A 1 107 ? 0.526 -4.653 -9.437 1.00 98.56 107 VAL A N 1
ATOM 868 C CA . VAL A 1 107 ? 0.696 -5.482 -8.244 1.00 98.56 107 VAL A CA 1
ATOM 869 C C . VAL A 1 107 ? -0.493 -5.258 -7.323 1.00 98.56 107 VAL A C 1
ATOM 871 O O . VAL A 1 107 ? -0.927 -4.120 -7.125 1.00 98.56 107 VAL A O 1
ATOM 874 N N . SER A 1 108 ? -1.038 -6.343 -6.777 1.00 98.56 108 SER A N 1
ATOM 875 C CA . SER A 1 108 ? -2.174 -6.307 -5.856 1.00 98.56 108 SER A CA 1
ATOM 876 C C . SER A 1 108 ? -1.884 -7.081 -4.575 1.00 98.56 108 SER A C 1
ATOM 878 O O . SER A 1 108 ? -1.563 -8.266 -4.610 1.00 98.56 108 SER A O 1
ATOM 880 N N . TYR A 1 109 ? -2.057 -6.417 -3.438 1.00 98.50 109 TYR A N 1
ATOM 881 C CA . TYR A 1 109 ? -1.946 -6.983 -2.098 1.00 98.50 109 TYR A CA 1
ATOM 882 C C . TYR A 1 109 ? -3.355 -7.263 -1.576 1.00 98.50 109 TYR A C 1
ATOM 884 O O . TYR A 1 109 ? -4.123 -6.322 -1.367 1.00 98.50 109 TYR A O 1
ATOM 892 N N . LYS A 1 110 ? -3.717 -8.539 -1.392 1.00 97.12 110 LYS A N 1
ATOM 893 C CA . LYS A 1 110 ? -5.070 -8.954 -0.986 1.00 97.12 110 LYS A CA 1
ATOM 894 C C . LYS A 1 110 ? -5.056 -9.630 0.382 1.00 97.12 110 LYS A C 1
ATOM 896 O O . LYS A 1 110 ? -4.280 -10.550 0.625 1.00 97.12 110 LYS A O 1
ATOM 901 N N . PHE A 1 111 ? -5.965 -9.197 1.248 1.00 97.56 111 PHE A N 1
ATOM 902 C CA . PHE A 1 111 ? -6.188 -9.751 2.578 1.00 97.56 111 PHE A CA 1
ATOM 903 C C . PHE A 1 111 ? -7.686 -9.998 2.736 1.00 97.56 111 PHE A C 1
ATOM 905 O O . PHE A 1 111 ? -8.472 -9.056 2.740 1.00 97.56 111 PHE A O 1
ATOM 912 N N . ASP A 1 112 ? -8.083 -11.257 2.864 1.00 95.62 112 ASP A N 1
ATOM 913 C CA . ASP A 1 112 ? -9.483 -11.699 2.946 1.00 95.62 112 ASP A CA 1
ATOM 914 C C . ASP A 1 112 ? -9.768 -12.544 4.200 1.00 95.62 112 ASP A C 1
ATOM 916 O O . ASP A 1 112 ? -10.776 -13.238 4.287 1.00 95.62 112 ASP A O 1
ATOM 920 N N . ASN A 1 113 ? -8.890 -12.453 5.202 1.00 94.38 113 ASN A N 1
ATOM 921 C CA . ASN A 1 113 ? -9.117 -13.033 6.523 1.00 94.38 113 ASN A CA 1
ATOM 922 C C . ASN A 1 113 ? -9.900 -12.075 7.440 1.00 94.38 113 ASN A C 1
ATOM 924 O O . ASN A 1 113 ? -10.011 -10.880 7.176 1.00 94.38 113 ASN A O 1
ATOM 928 N N . GLN A 1 114 ? -10.373 -12.606 8.569 1.00 95.44 114 GLN A N 1
ATOM 929 C CA . GLN A 1 114 ? -11.156 -11.888 9.583 1.00 95.44 114 GLN A CA 1
ATOM 930 C C . GLN A 1 114 ? -10.537 -10.564 10.068 1.00 95.44 114 GLN A C 1
ATOM 932 O O . GLN A 1 114 ? -11.255 -9.606 10.346 1.00 95.44 114 GLN A O 1
ATOM 937 N N . TRP A 1 115 ? -9.206 -10.494 10.111 1.00 95.44 115 TRP A N 1
ATOM 938 C CA . TRP A 1 115 ? -8.423 -9.347 10.571 1.00 95.44 115 TRP A CA 1
ATOM 939 C C . TRP A 1 115 ? -7.627 -8.706 9.430 1.00 95.44 115 TRP A C 1
ATOM 941 O O . TRP A 1 115 ? -6.498 -8.252 9.628 1.00 95.44 115 TRP A O 1
ATOM 951 N N . SER A 1 116 ? -8.194 -8.684 8.222 1.00 96.94 116 SER A N 1
ATOM 952 C CA . SER A 1 116 ? -7.534 -8.198 7.004 1.00 96.94 116 SER A CA 1
ATOM 953 C C . SER A 1 116 ? -6.910 -6.806 7.165 1.00 96.94 116 SER A C 1
ATOM 955 O O . SER A 1 116 ? -5.747 -6.639 6.802 1.00 96.94 116 SER A O 1
ATOM 957 N N . LEU A 1 117 ? -7.627 -5.845 7.767 1.00 96.81 117 LEU A N 1
ATOM 958 C CA . LEU A 1 117 ? -7.136 -4.491 8.028 1.00 96.81 117 LEU A CA 1
ATOM 959 C C . LEU A 1 117 ? -5.927 -4.504 8.956 1.00 96.81 117 LEU A C 1
ATOM 961 O O . LEU A 1 117 ? -4.876 -3.983 8.598 1.00 96.81 117 LEU A O 1
ATOM 965 N N . LEU A 1 118 ? -6.040 -5.148 10.117 1.00 95.75 118 LEU A N 1
ATOM 966 C CA . LEU A 1 118 ? -4.945 -5.187 11.088 1.00 95.75 118 LEU A CA 1
ATOM 967 C C . LEU A 1 118 ? -3.717 -5.910 10.523 1.00 95.75 118 LEU A C 1
ATOM 969 O O . LEU A 1 118 ? -2.588 -5.463 10.722 1.00 95.75 118 LEU A O 1
ATOM 973 N N . ARG A 1 119 ? -3.928 -6.998 9.771 1.00 95.81 119 ARG A N 1
ATOM 974 C CA . ARG A 1 119 ? -2.849 -7.728 9.097 1.00 95.81 119 ARG A CA 1
ATOM 975 C C . ARG A 1 119 ? -2.187 -6.874 8.016 1.00 95.81 119 ARG A C 1
ATOM 977 O O . ARG A 1 119 ? -0.967 -6.912 7.908 1.00 95.81 119 ARG A O 1
ATOM 984 N N . PHE A 1 120 ? -2.963 -6.114 7.242 1.00 97.50 120 PHE A N 1
ATOM 985 C CA . PHE A 1 120 ? -2.442 -5.186 6.238 1.00 97.50 120 PHE A CA 1
ATOM 986 C C . PHE A 1 120 ? -1.578 -4.094 6.878 1.00 97.50 120 PHE A C 1
ATOM 988 O O . PHE A 1 120 ? -0.445 -3.895 6.445 1.00 97.50 120 PHE A O 1
ATOM 995 N N . LEU A 1 121 ? -2.070 -3.461 7.951 1.00 96.31 121 LEU A N 1
ATOM 996 C CA . LEU A 1 121 ? -1.325 -2.445 8.702 1.00 96.31 121 LEU A CA 1
ATOM 997 C C . LEU A 1 121 ? -0.019 -3.005 9.275 1.00 96.31 121 LEU A C 1
ATOM 999 O O . LEU A 1 121 ? 1.032 -2.396 9.118 1.00 96.31 121 LEU A O 1
ATOM 1003 N N . ARG A 1 122 ? -0.078 -4.180 9.914 1.00 94.25 122 ARG A N 1
ATOM 1004 C CA . ARG A 1 122 ? 1.080 -4.789 10.583 1.00 94.25 122 ARG A CA 1
ATOM 1005 C C . ARG A 1 122 ? 2.139 -5.283 9.607 1.00 94.25 122 ARG A C 1
ATOM 1007 O O . ARG A 1 122 ? 3.324 -5.124 9.861 1.00 94.25 122 ARG A O 1
ATOM 1014 N N . LEU A 1 123 ? 1.722 -5.922 8.517 1.00 95.31 123 LEU A N 1
ATOM 1015 C CA . LEU A 1 123 ? 2.655 -6.523 7.565 1.00 95.31 123 LEU A CA 1
ATOM 1016 C C . LEU A 1 123 ? 3.434 -5.467 6.774 1.00 95.31 123 LEU A C 1
ATOM 1018 O O . LEU A 1 123 ? 4.568 -5.718 6.379 1.00 95.31 123 LEU A O 1
ATOM 1022 N N . HIS A 1 124 ? 2.816 -4.313 6.526 1.00 97.00 124 HIS A N 1
ATOM 1023 C CA . HIS A 1 124 ? 3.413 -3.234 5.747 1.00 97.00 124 HIS A CA 1
ATOM 1024 C C . HIS A 1 124 ? 3.894 -2.067 6.610 1.00 97.00 124 HIS A C 1
ATOM 1026 O O . HIS A 1 124 ? 4.215 -1.023 6.057 1.00 97.00 124 HIS A O 1
ATOM 1032 N N . GLU A 1 125 ? 3.941 -2.211 7.935 1.00 94.19 125 GLU A N 1
ATOM 1033 C CA . GLU A 1 125 ? 4.387 -1.165 8.860 1.00 94.19 125 GLU A CA 1
ATOM 1034 C C . GLU A 1 125 ? 5.774 -0.622 8.461 1.00 94.19 125 GLU A C 1
ATOM 1036 O O . GLU A 1 125 ? 6.712 -1.385 8.221 1.00 94.19 125 GLU A O 1
ATOM 1041 N N . GLY A 1 126 ? 5.901 0.705 8.348 1.00 90.94 126 GLY A N 1
ATOM 1042 C CA . GLY A 1 126 ? 7.192 1.353 8.120 1.00 90.94 126 GLY A CA 1
ATOM 1043 C C . GLY A 1 126 ? 8.136 1.147 9.307 1.00 90.94 126 GLY A C 1
ATOM 1044 O O . GLY A 1 126 ? 7.719 1.206 10.462 1.00 90.94 126 GLY A O 1
ATOM 1045 N N . HIS A 1 127 ? 9.421 0.930 9.035 1.00 87.62 127 HIS A N 1
ATOM 1046 C CA . HIS A 1 127 ? 10.434 0.754 10.075 1.00 87.62 127 HIS A CA 1
ATOM 1047 C C . HIS A 1 127 ? 11.086 2.084 10.458 1.00 87.62 127 HIS A C 1
ATOM 1049 O O . HIS A 1 127 ? 11.021 3.059 9.721 1.00 87.62 127 HIS A O 1
ATOM 1055 N N . ILE A 1 128 ? 11.793 2.116 11.591 1.00 84.44 128 ILE A N 1
ATOM 1056 C CA . ILE A 1 128 ? 12.459 3.331 12.088 1.00 84.44 128 ILE A CA 1
ATOM 1057 C C . ILE A 1 128 ? 13.404 3.977 11.059 1.00 84.44 128 ILE A C 1
ATOM 1059 O O . ILE A 1 128 ? 13.483 5.193 10.982 1.00 84.44 128 ILE A O 1
ATOM 1063 N N . GLY A 1 129 ? 14.070 3.172 10.222 1.00 86.44 129 GLY A N 1
ATOM 1064 C CA . GLY A 1 129 ? 14.962 3.654 9.160 1.00 86.44 129 GLY A CA 1
ATOM 1065 C C . GLY A 1 129 ? 14.251 4.184 7.910 1.00 86.44 129 GLY A C 1
ATOM 1066 O O . GLY A 1 129 ? 14.921 4.547 6.948 1.00 86.44 129 GLY A O 1
ATOM 1067 N N . ASP A 1 130 ? 12.917 4.189 7.890 1.00 88.62 130 ASP A N 1
ATOM 1068 C CA . ASP A 1 130 ? 12.113 4.771 6.812 1.00 88.62 130 ASP A CA 1
ATOM 1069 C C . ASP A 1 130 ? 11.775 6.250 7.045 1.00 88.62 130 ASP A C 1
ATOM 1071 O O . ASP A 1 130 ? 11.109 6.853 6.203 1.00 88.62 130 ASP A O 1
ATOM 1075 N N . PHE A 1 131 ? 12.203 6.827 8.169 1.00 88.94 131 PHE A N 1
ATOM 1076 C CA . PHE A 1 131 ? 11.856 8.182 8.585 1.00 88.94 131 PHE A CA 1
ATOM 1077 C C . PHE A 1 131 ? 13.100 8.961 9.027 1.00 88.94 131 PHE A C 1
ATOM 1079 O O . PHE A 1 131 ? 14.042 8.388 9.568 1.00 88.94 131 PHE A O 1
ATOM 1086 N N . ASP A 1 132 ? 13.060 10.288 8.878 1.00 86.44 132 ASP A N 1
ATOM 1087 C CA . ASP A 1 132 ? 14.108 11.181 9.402 1.00 86.44 132 ASP A CA 1
ATOM 1088 C C . ASP A 1 132 ? 14.116 11.240 10.939 1.00 86.44 132 ASP A C 1
ATOM 1090 O O . ASP A 1 132 ? 15.118 11.586 11.565 1.00 86.44 132 ASP A O 1
ATOM 1094 N N . LEU A 1 133 ? 12.972 10.933 11.557 1.00 83.38 133 LEU A N 1
ATOM 1095 C CA . LEU A 1 133 ? 12.790 10.905 13.003 1.00 83.38 133 LEU A CA 1
ATOM 1096 C C . LEU A 1 133 ? 12.843 9.461 13.528 1.00 83.38 133 LEU A C 1
ATOM 1098 O O . LEU A 1 133 ? 12.482 8.540 12.800 1.00 83.38 133 LEU A O 1
ATOM 1102 N N . PRO A 1 134 ? 13.166 9.242 14.819 1.00 76.50 134 PRO A N 1
ATOM 1103 C CA . PRO A 1 134 ? 13.205 7.908 15.438 1.00 76.50 134 PRO A CA 1
ATOM 1104 C C . PRO A 1 134 ? 11.845 7.185 15.542 1.00 76.50 134 PRO A C 1
ATOM 1106 O O . PRO A 1 134 ? 11.718 6.201 16.266 1.00 76.50 134 PRO A O 1
ATOM 1109 N N . SER A 1 135 ? 10.804 7.687 14.884 1.00 76.06 135 SER A N 1
ATOM 1110 C CA . SER A 1 135 ? 9.461 7.115 14.857 1.00 76.06 135 SER A CA 1
ATOM 1111 C C . SER A 1 135 ? 8.639 7.749 13.742 1.00 76.06 135 SER A C 1
ATOM 1113 O O . SER A 1 135 ? 8.875 8.904 13.379 1.00 76.06 135 SER A O 1
ATOM 1115 N N . ASP A 1 136 ? 7.603 7.045 13.287 1.00 79.06 136 ASP A N 1
ATOM 1116 C CA . ASP A 1 136 ? 6.606 7.609 12.381 1.00 79.06 136 ASP A CA 1
ATOM 1117 C C . ASP A 1 136 ? 5.885 8.804 13.044 1.00 79.06 136 ASP A C 1
ATOM 1119 O O . ASP A 1 136 ? 5.200 8.618 14.056 1.00 79.06 136 ASP A O 1
ATOM 1123 N N . PRO A 1 137 ? 5.998 10.035 12.508 1.00 74.00 137 PRO A N 1
ATOM 1124 C CA . PRO A 1 137 ? 5.366 11.213 13.103 1.00 74.00 137 PRO A CA 1
ATOM 1125 C C . PRO A 1 137 ? 3.831 11.171 13.060 1.00 74.00 137 PRO A C 1
ATOM 1127 O O . PRO A 1 137 ? 3.173 11.937 13.766 1.00 74.00 137 PRO A O 1
ATOM 1130 N N . LYS A 1 138 ? 3.240 10.316 12.216 1.00 82.94 138 LYS A N 1
ATOM 1131 C CA . LYS A 1 138 ? 1.788 10.121 12.110 1.00 82.94 138 LYS A CA 1
ATOM 1132 C C . LYS A 1 138 ? 1.523 8.635 11.863 1.00 82.94 138 LYS A C 1
ATOM 1134 O O . LYS A 1 138 ? 1.885 8.171 10.786 1.00 82.94 138 LYS A O 1
ATOM 1139 N N . PRO A 1 139 ? 0.847 7.923 12.780 1.00 85.19 139 PRO A N 1
ATOM 1140 C CA . PRO A 1 139 ? 0.826 6.464 12.804 1.00 85.19 139 PRO A CA 1
ATOM 1141 C C . PRO A 1 139 ? 0.354 5.840 11.488 1.00 85.19 139 PRO A C 1
ATOM 1143 O O . PRO A 1 139 ? -0.389 6.452 10.716 1.00 85.19 139 PRO A O 1
ATOM 1146 N N . HIS A 1 140 ? 0.741 4.575 11.301 1.00 93.62 140 HIS A N 1
ATOM 1147 C CA . HIS A 1 140 ? 0.311 3.715 10.194 1.00 93.62 140 HIS A CA 1
ATOM 1148 C C . HIS A 1 140 ? 0.790 4.164 8.810 1.00 93.62 140 HIS A C 1
ATOM 1150 O O . HIS A 1 140 ? 0.088 3.970 7.811 1.00 93.62 140 HIS A O 1
ATOM 1156 N N . THR A 1 141 ? 1.990 4.739 8.716 1.00 96.50 141 THR A N 1
ATOM 1157 C CA . THR A 1 141 ? 2.693 4.806 7.432 1.00 96.50 141 THR A CA 1
ATOM 1158 C C . THR A 1 141 ? 3.101 3.398 7.009 1.00 96.50 141 THR A C 1
ATOM 1160 O O . THR A 1 141 ? 3.784 2.682 7.741 1.00 96.50 141 THR A O 1
ATOM 1163 N N . LEU A 1 142 ? 2.665 3.004 5.816 1.00 97.50 142 LEU A N 1
ATOM 1164 C CA . LEU A 1 142 ? 2.879 1.684 5.248 1.00 97.50 142 LEU A CA 1
ATOM 1165 C C . LEU A 1 142 ? 3.883 1.751 4.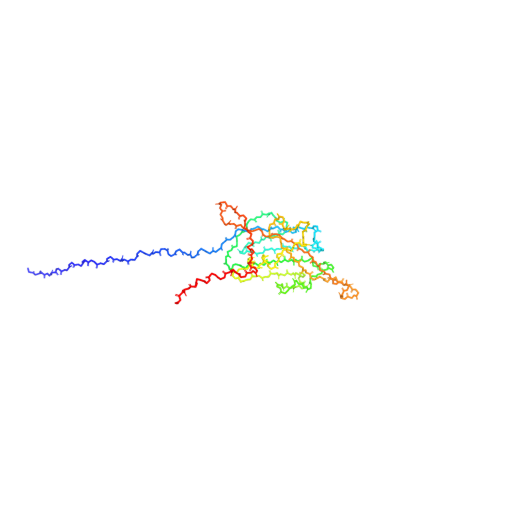102 1.00 97.50 142 LEU A C 1
ATOM 1167 O O . LEU A 1 142 ? 3.797 2.650 3.264 1.00 97.50 142 LEU A O 1
ATOM 1171 N N . LYS A 1 143 ? 4.790 0.778 4.036 1.00 97.69 143 LYS A N 1
ATOM 1172 C CA . LYS A 1 143 ? 5.853 0.659 3.040 1.00 97.69 143 LYS A CA 1
ATOM 1173 C C . LYS A 1 143 ? 5.628 -0.533 2.117 1.00 97.69 143 LYS A C 1
ATOM 1175 O O . LYS A 1 143 ? 5.339 -1.650 2.546 1.00 97.69 143 LYS A O 1
ATOM 1180 N N . PHE A 1 144 ? 5.872 -0.295 0.834 1.00 98.31 144 PHE A N 1
ATOM 1181 C CA . PHE A 1 144 ? 5.825 -1.307 -0.211 1.00 98.31 144 PHE A CA 1
ATOM 1182 C C . PHE A 1 144 ? 7.145 -1.315 -0.975 1.00 98.31 144 PHE A C 1
ATOM 1184 O O . PHE A 1 144 ? 7.630 -0.270 -1.414 1.00 98.31 144 PHE A O 1
ATOM 1191 N N . LEU A 1 145 ? 7.719 -2.509 -1.112 1.00 97.94 145 LEU A N 1
ATOM 1192 C CA . LEU A 1 145 ? 8.914 -2.780 -1.900 1.00 97.94 145 LEU A CA 1
ATOM 1193 C C . LEU A 1 145 ? 8.514 -3.686 -3.057 1.00 97.94 145 LEU A C 1
ATOM 1195 O O . LEU A 1 145 ? 8.043 -4.800 -2.837 1.00 97.94 145 LEU A O 1
ATOM 1199 N N . ILE A 1 146 ? 8.677 -3.185 -4.275 1.00 98.50 146 ILE A N 1
ATOM 1200 C CA . ILE A 1 146 ? 8.287 -3.872 -5.501 1.00 98.50 146 ILE A CA 1
ATOM 1201 C C . ILE A 1 146 ? 9.530 -4.009 -6.362 1.00 98.50 146 ILE A C 1
ATOM 1203 O O . ILE A 1 146 ? 10.157 -3.007 -6.698 1.00 98.50 146 ILE A O 1
ATOM 1207 N N . VAL A 1 147 ? 9.896 -5.236 -6.714 1.00 98.25 147 VAL A N 1
ATOM 1208 C CA . VAL A 1 147 ? 10.936 -5.473 -7.713 1.00 98.25 147 VAL A CA 1
ATOM 1209 C C . VAL A 1 147 ? 10.349 -5.145 -9.078 1.00 98.25 147 VAL A C 1
ATOM 1211 O O . VAL A 1 147 ? 9.296 -5.665 -9.461 1.00 98.25 147 VAL A O 1
ATOM 1214 N N . THR A 1 148 ? 11.047 -4.282 -9.796 1.00 97.94 148 THR A N 1
ATOM 1215 C CA . THR A 1 148 ? 10.655 -3.712 -11.078 1.00 97.94 148 THR A CA 1
ATOM 1216 C C . THR A 1 148 ? 11.743 -4.027 -12.097 1.00 97.94 148 THR A C 1
ATOM 1218 O O . THR A 1 148 ? 12.931 -3.971 -11.777 1.00 97.94 148 THR A O 1
ATOM 1221 N N . GLN A 1 149 ? 11.334 -4.348 -13.319 1.00 96.94 149 GLN A N 1
ATOM 1222 C CA . GLN A 1 149 ? 12.215 -4.582 -14.456 1.00 96.94 149 GLN A CA 1
ATOM 1223 C C . GLN A 1 149 ? 12.120 -3.409 -15.426 1.00 96.94 149 GLN A C 1
ATOM 1225 O O . GLN A 1 149 ? 11.025 -2.943 -15.751 1.00 96.94 149 GLN A O 1
ATOM 1230 N N . LYS A 1 150 ? 13.269 -2.951 -15.921 1.00 95.50 150 LYS A N 1
ATOM 1231 C CA . LYS A 1 150 ? 13.357 -2.067 -17.082 1.00 95.50 150 LYS A CA 1
ATOM 1232 C C . LYS A 1 150 ? 13.352 -2.894 -1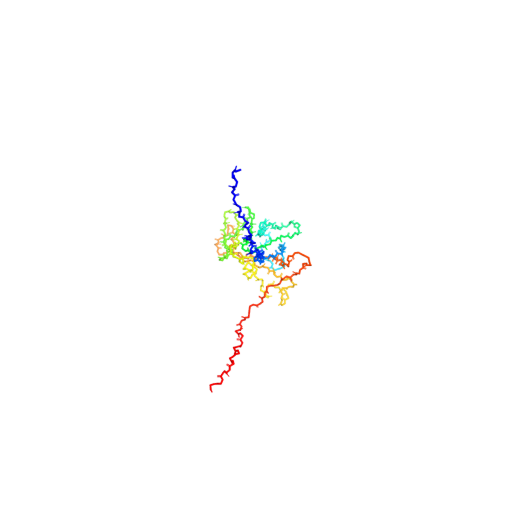8.369 1.00 95.50 150 LYS A C 1
ATOM 1234 O O . LYS A 1 150 ? 14.175 -3.791 -18.548 1.00 95.50 150 LYS A O 1
ATOM 1239 N N . GLU A 1 151 ? 12.436 -2.561 -19.263 1.00 92.31 151 GLU A N 1
ATOM 1240 C CA . GLU A 1 151 ? 12.310 -3.108 -20.608 1.00 92.31 151 GLU A CA 1
ATOM 1241 C C . GLU A 1 151 ? 13.509 -2.689 -21.474 1.00 92.31 151 GLU A C 1
ATOM 1243 O O . GLU A 1 151 ? 13.926 -1.525 -21.468 1.00 92.31 151 GLU A O 1
ATOM 1248 N N . GLY A 1 152 ? 14.071 -3.645 -22.219 1.00 89.50 152 GLY A N 1
ATOM 1249 C CA . GLY A 1 152 ? 15.222 -3.414 -23.096 1.00 89.50 152 GLY A CA 1
ATOM 1250 C C . GLY A 1 152 ? 16.553 -3.183 -22.371 1.00 89.50 152 GLY A C 1
ATOM 1251 O O . GLY A 1 152 ? 17.444 -2.561 -22.945 1.00 89.50 152 GLY A O 1
ATOM 1252 N N . ALA A 1 153 ? 16.690 -3.627 -21.117 1.00 89.81 153 ALA A N 1
ATOM 1253 C CA . ALA A 1 153 ? 17.988 -3.683 -20.445 1.00 89.81 153 ALA A CA 1
ATOM 1254 C C . ALA A 1 153 ? 18.917 -4.715 -21.119 1.00 89.81 153 ALA A C 1
ATOM 1256 O O . ALA A 1 153 ? 18.439 -5.726 -21.633 1.00 89.81 153 ALA A O 1
ATOM 1257 N N . GLU A 1 154 ? 20.230 -4.457 -21.118 1.00 83.50 154 GLU A N 1
ATOM 1258 C CA . GLU A 1 154 ? 21.236 -5.334 -21.746 1.00 83.50 154 GLU A CA 1
ATOM 1259 C C . GLU A 1 154 ? 21.332 -6.696 -21.044 1.00 83.50 154 GLU A C 1
ATOM 1261 O O . GLU A 1 154 ? 21.517 -7.725 -21.694 1.00 83.50 154 GLU A O 1
ATOM 1266 N N . SER A 1 155 ? 21.119 -6.711 -19.727 1.00 89.50 155 SER A N 1
ATOM 1267 C CA . SER A 1 155 ? 20.933 -7.916 -18.926 1.00 89.50 155 SER A CA 1
ATOM 1268 C C . SER A 1 155 ? 19.727 -7.781 -17.991 1.00 89.50 155 SER A C 1
ATOM 1270 O O . SER A 1 155 ? 19.314 -6.675 -17.629 1.00 89.50 155 SER A O 1
ATOM 1272 N N . GLU A 1 156 ? 19.157 -8.918 -17.576 1.00 82.81 156 GLU A N 1
ATOM 1273 C CA . GLU A 1 156 ? 18.058 -8.920 -16.604 1.00 82.81 156 GLU A CA 1
ATOM 1274 C C . GLU A 1 156 ? 18.463 -8.230 -15.300 1.00 82.81 156 GLU A C 1
ATOM 1276 O O . GLU A 1 156 ? 17.728 -7.381 -14.806 1.00 82.81 156 GLU A O 1
ATOM 1281 N N . GLU A 1 157 ? 19.643 -8.552 -14.771 1.00 88.94 157 GLU A N 1
ATOM 1282 C CA . GLU A 1 157 ? 20.120 -8.033 -13.487 1.00 88.94 157 GLU A CA 1
ATOM 1283 C C . GLU A 1 157 ? 20.338 -6.515 -13.504 1.00 88.94 157 GLU A C 1
ATOM 1285 O O . GLU A 1 157 ? 19.952 -5.836 -12.557 1.00 88.94 157 GLU A O 1
ATOM 1290 N N . GLU A 1 158 ? 20.868 -5.946 -14.589 1.00 88.81 158 GLU A N 1
ATOM 1291 C CA . GLU A 1 158 ? 21.059 -4.490 -14.698 1.00 88.81 158 GLU A CA 1
ATOM 1292 C C . GLU A 1 158 ? 19.743 -3.718 -14.831 1.00 88.81 158 GLU A C 1
ATOM 1294 O O . GLU A 1 158 ? 19.661 -2.541 -14.474 1.00 88.81 158 GLU A O 1
ATOM 1299 N N . GLY A 1 159 ? 18.703 -4.362 -15.365 1.00 92.88 159 GLY A N 1
ATOM 1300 C CA . GLY A 1 159 ? 17.379 -3.762 -15.474 1.00 92.88 159 GLY A CA 1
ATOM 1301 C C . GLY A 1 159 ? 16.520 -3.914 -14.217 1.00 92.88 159 GLY A C 1
ATOM 1302 O O . GLY A 1 159 ? 15.471 -3.267 -14.147 1.00 92.88 159 GLY A O 1
ATOM 1303 N N . LYS A 1 160 ? 16.933 -4.736 -13.243 1.00 96.94 160 LYS A N 1
ATOM 1304 C CA . LYS A 1 160 ? 16.204 -4.964 -11.989 1.00 96.94 160 LYS A CA 1
ATOM 1305 C C . LYS A 1 160 ? 16.514 -3.877 -10.967 1.00 96.94 160 LYS A C 1
ATOM 1307 O O . LYS A 1 160 ? 17.663 -3.571 -10.667 1.00 96.94 160 LYS A O 1
ATOM 1312 N N . PHE A 1 161 ? 15.467 -3.326 -10.368 1.00 97.19 161 PHE A N 1
ATOM 1313 C CA . PHE A 1 161 ? 15.580 -2.408 -9.236 1.00 97.19 161 PHE A CA 1
ATOM 1314 C C . PHE A 1 161 ? 14.348 -2.503 -8.336 1.00 97.19 161 PHE A C 1
ATOM 1316 O O . PHE A 1 161 ? 13.307 -3.020 -8.732 1.00 97.19 161 PHE A O 1
ATOM 1323 N N . THR A 1 162 ? 14.442 -1.976 -7.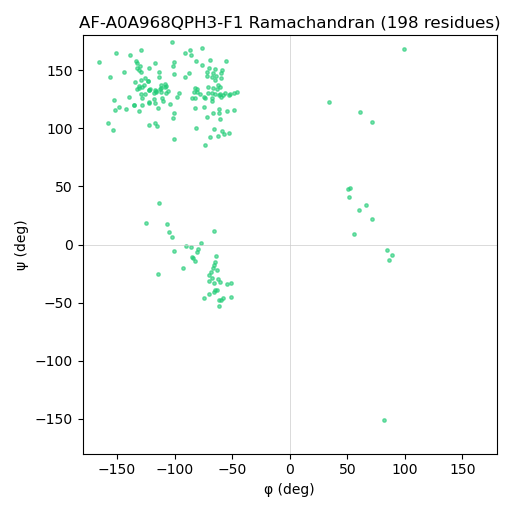116 1.00 97.94 162 THR A N 1
ATOM 1324 C CA . THR A 1 162 ? 13.328 -2.002 -6.157 1.00 97.94 162 THR A CA 1
ATOM 1325 C C . THR A 1 162 ? 12.625 -0.654 -6.113 1.00 97.94 162 THR A C 1
ATOM 1327 O O . THR A 1 162 ? 13.160 0.300 -5.554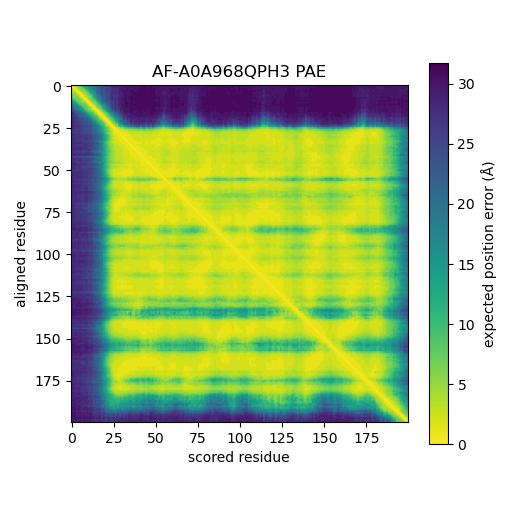 1.00 97.94 162 THR A O 1
ATOM 1330 N N . THR A 1 163 ? 11.406 -0.569 -6.641 1.00 98.25 163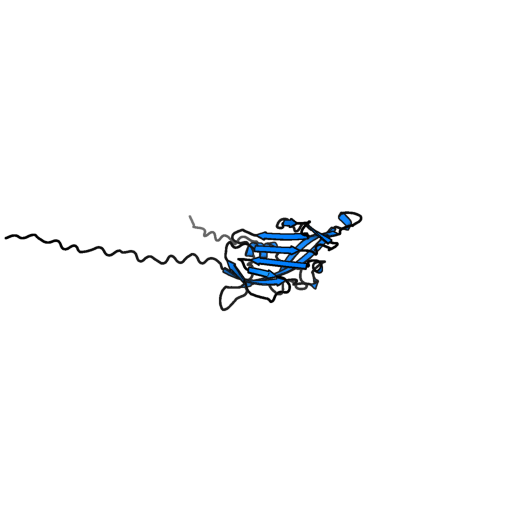 THR A N 1
ATOM 1331 C CA . THR A 1 163 ? 10.504 0.563 -6.404 1.00 98.25 163 THR A CA 1
ATOM 1332 C C . THR A 1 163 ? 10.056 0.578 -4.942 1.00 98.25 163 THR A C 1
ATOM 1334 O O . THR A 1 163 ? 9.590 -0.432 -4.413 1.00 98.25 163 THR A O 1
ATOM 1337 N N . ARG A 1 164 ? 10.169 1.740 -4.292 1.00 98.19 164 ARG A N 1
ATOM 1338 C CA . ARG A 1 164 ? 9.751 1.966 -2.905 1.00 98.19 164 ARG A CA 1
ATOM 1339 C C . ARG A 1 164 ? 8.634 2.994 -2.845 1.00 98.19 164 ARG A C 1
ATOM 1341 O O . ARG A 1 164 ? 8.824 4.128 -3.279 1.00 98.19 164 ARG A O 1
ATOM 1348 N N . ALA A 1 165 ? 7.508 2.587 -2.276 1.00 98.06 165 ALA A N 1
ATOM 1349 C CA . ALA A 1 165 ? 6.262 3.338 -2.229 1.00 98.06 165 ALA A CA 1
ATOM 1350 C C . ALA A 1 165 ? 5.712 3.405 -0.798 1.00 98.06 165 ALA A C 1
ATOM 1352 O O . ALA A 1 165 ? 5.864 2.442 -0.041 1.00 98.06 165 ALA A O 1
ATOM 1353 N N . TYR A 1 166 ? 5.029 4.504 -0.459 1.00 98.19 166 TYR A N 1
ATOM 1354 C CA . TYR A 1 166 ? 4.411 4.677 0.855 1.00 98.19 166 TYR A CA 1
ATOM 1355 C C . TYR A 1 166 ? 2.973 5.207 0.770 1.00 98.19 166 TYR A C 1
ATOM 1357 O O . TYR A 1 166 ? 2.657 6.109 -0.011 1.00 98.19 166 TYR A O 1
ATOM 1365 N N . ILE A 1 167 ? 2.097 4.677 1.621 1.00 98.19 167 ILE A N 1
ATOM 1366 C CA . ILE A 1 167 ? 0.752 5.223 1.887 1.00 98.19 167 ILE A CA 1
ATOM 1367 C C . ILE A 1 167 ? 0.565 5.360 3.398 1.00 98.19 167 ILE A C 1
ATOM 1369 O O . ILE A 1 167 ? 1.333 4.791 4.167 1.00 98.19 167 ILE A O 1
ATOM 1373 N N . ARG A 1 168 ? -0.468 6.069 3.842 1.00 97.50 168 ARG A N 1
ATOM 1374 C CA . ARG A 1 168 ? -0.920 6.042 5.235 1.00 97.50 168 ARG A CA 1
ATOM 1375 C C . ARG A 1 168 ? -2.370 5.605 5.291 1.00 97.50 168 ARG A C 1
ATOM 1377 O O . ARG A 1 168 ? -3.199 6.136 4.554 1.00 97.50 168 ARG A O 1
ATOM 1384 N N . VAL A 1 169 ? -2.674 4.676 6.191 1.00 97.50 169 VAL A N 1
ATOM 1385 C CA . VAL A 1 169 ? -4.051 4.270 6.489 1.00 97.50 169 VAL A CA 1
ATOM 1386 C C . VAL A 1 169 ? -4.350 4.615 7.934 1.00 97.50 169 VAL A C 1
ATOM 1388 O O . VAL A 1 169 ? -3.896 3.938 8.844 1.00 97.50 169 VAL A O 1
ATOM 1391 N N . MET A 1 170 ? -5.115 5.681 8.140 1.00 95.25 170 MET A N 1
ATOM 1392 C CA . MET A 1 170 ? -5.559 6.091 9.468 1.00 95.25 170 MET A CA 1
ATOM 1393 C C . MET A 1 170 ? -6.749 5.245 9.895 1.00 95.25 170 MET A C 1
ATOM 1395 O O . MET A 1 170 ? -7.724 5.142 9.150 1.00 95.25 170 MET A O 1
ATOM 1399 N N . MET A 1 171 ? -6.689 4.707 11.109 1.00 94.75 171 MET A N 1
ATOM 1400 C CA . MET A 1 171 ? -7.764 3.935 11.723 1.00 94.75 171 MET A CA 1
ATOM 1401 C C . MET A 1 171 ? -8.354 4.720 12.894 1.00 94.75 171 MET A C 1
ATOM 1403 O O . MET A 1 171 ? -7.616 5.219 13.739 1.00 94.75 171 MET A O 1
ATOM 1407 N N . MET A 1 172 ? -9.676 4.842 12.953 1.00 95.69 172 MET A N 1
ATOM 1408 C CA . MET A 1 172 ? -10.381 5.631 13.965 1.00 95.69 172 MET A CA 1
ATOM 1409 C C . MET A 1 172 ? -11.552 4.859 14.569 1.00 95.69 172 MET A C 1
ATOM 1411 O O . MET A 1 172 ? -12.103 3.945 13.949 1.00 95.69 172 MET A O 1
ATOM 1415 N N . THR A 1 173 ? -11.969 5.261 15.771 1.00 94.69 173 THR A N 1
ATOM 1416 C CA . THR A 1 173 ? -13.238 4.805 16.353 1.00 94.69 173 THR A CA 1
ATOM 1417 C C . THR A 1 173 ? -14.419 5.198 15.457 1.00 94.69 173 THR A C 1
ATOM 1419 O O . THR A 1 173 ? -14.405 6.290 14.876 1.00 94.69 173 THR A O 1
ATOM 1422 N N . PRO A 1 174 ? -15.457 4.351 15.349 1.00 92.62 174 PRO A N 1
ATOM 1423 C CA . PRO A 1 174 ? -16.666 4.710 14.622 1.00 92.62 174 PRO A CA 1
ATOM 1424 C C . PRO A 1 174 ? -17.453 5.789 15.383 1.00 92.62 174 PRO A C 1
ATOM 1426 O O . PRO A 1 174 ? -17.423 5.862 16.612 1.00 92.62 174 PRO A O 1
ATOM 1429 N N . GLY A 1 175 ? -18.205 6.615 14.654 1.00 88.38 175 GLY A N 1
ATOM 1430 C CA . GLY A 1 175 ? -19.102 7.612 15.249 1.00 88.38 175 GLY A CA 1
ATOM 1431 C C . GLY A 1 175 ? -18.409 8.910 15.680 1.00 88.38 175 GLY A C 1
ATOM 1432 O O . GLY A 1 175 ? -17.464 9.371 15.042 1.00 88.38 175 GLY A O 1
ATOM 1433 N N . LYS A 1 176 ? -18.946 9.574 16.712 1.00 87.88 176 LYS A N 1
ATOM 1434 C CA . LYS A 1 176 ? -18.417 10.840 17.248 1.00 87.88 176 LYS A CA 1
ATOM 1435 C C . LYS A 1 176 ? -18.293 10.751 18.780 1.00 87.88 176 LYS A C 1
ATOM 1437 O O . LYS A 1 176 ? -19.259 10.318 19.403 1.00 87.88 176 LYS A O 1
ATOM 1442 N N . PRO A 1 177 ? -17.184 11.217 19.387 1.00 89.44 177 PRO A N 1
ATOM 1443 C CA . PRO A 1 177 ? -15.988 11.759 18.736 1.00 89.44 177 PRO A CA 1
ATOM 1444 C C . PRO A 1 177 ? -15.157 10.665 18.043 1.00 89.44 177 PRO A C 1
ATOM 1446 O O . PRO A 1 177 ? -15.121 9.522 18.492 1.00 89.44 177 PRO A O 1
ATOM 1449 N N . LYS A 1 178 ? -14.489 11.025 16.940 1.00 91.69 178 LYS A N 1
ATOM 1450 C CA . LYS A 1 178 ? -13.518 10.139 16.286 1.00 91.69 178 LYS A CA 1
ATOM 1451 C C . LYS A 1 178 ? -12.183 10.245 17.006 1.00 91.69 178 LYS A C 1
ATOM 1453 O O . LYS A 1 178 ? -11.642 11.344 17.122 1.00 91.69 178 LYS A O 1
ATOM 1458 N N . THR A 1 179 ? -11.645 9.108 17.417 1.00 93.69 179 THR A N 1
ATOM 1459 C CA . THR A 1 179 ? -10.328 9.005 18.049 1.00 93.69 179 THR A CA 1
ATOM 1460 C C . THR A 1 179 ? -9.419 8.176 17.160 1.00 93.69 179 THR A C 1
ATOM 1462 O O . THR A 1 179 ? -9.818 7.098 16.722 1.00 93.69 179 THR A O 1
ATOM 1465 N N . MET A 1 180 ? -8.209 8.672 16.892 1.00 93.50 180 MET A N 1
ATOM 1466 C CA . MET A 1 180 ? -7.185 7.915 16.169 1.00 93.50 180 MET A CA 1
ATOM 1467 C C . MET A 1 180 ? -6.762 6.701 16.999 1.00 93.50 180 MET A C 1
ATOM 1469 O O . MET A 1 180 ? -6.433 6.835 18.177 1.00 93.50 180 MET A O 1
ATOM 1473 N N . LEU A 1 181 ? -6.759 5.532 16.376 1.00 93.25 181 LEU A N 1
ATOM 1474 C CA . LEU A 1 181 ? -6.305 4.279 16.959 1.00 93.25 181 LEU A CA 1
ATOM 1475 C C . LEU A 1 181 ? -4.892 3.982 16.462 1.00 93.25 181 LEU A C 1
ATOM 1477 O O . LEU A 1 181 ? -4.552 4.294 15.325 1.00 93.25 181 LEU A O 1
ATOM 1481 N N . THR A 1 182 ? -4.071 3.357 17.296 1.00 91.50 182 THR A N 1
ATOM 1482 C CA . THR A 1 182 ? -2.732 2.880 16.931 1.00 91.50 182 THR A CA 1
ATOM 1483 C C . THR A 1 182 ? -2.669 1.363 17.062 1.00 91.50 182 THR A C 1
ATOM 1485 O O . THR A 1 182 ? -3.472 0.756 17.772 1.00 91.50 182 THR A O 1
ATOM 1488 N N . MET A 1 183 ? -1.740 0.727 16.341 1.00 88.00 183 MET A N 1
ATOM 1489 C CA . MET A 1 183 ? -1.521 -0.709 16.520 1.00 88.00 183 MET A CA 1
ATOM 1490 C C . MET A 1 183 ? -0.845 -0.929 17.878 1.00 88.00 183 MET A C 1
ATOM 1492 O O . MET A 1 183 ? 0.147 -0.253 18.162 1.00 88.00 183 MET A O 1
ATOM 1496 N N . PRO A 1 184 ? -1.351 -1.840 18.726 1.00 81.81 184 PRO A N 1
ATOM 1497 C CA . PRO A 1 184 ? -0.679 -2.156 19.973 1.00 81.81 184 PRO A CA 1
ATOM 1498 C C . PRO A 1 184 ? 0.643 -2.863 19.674 1.00 81.81 184 PRO A C 1
ATOM 1500 O O . PRO A 1 184 ? 0.742 -3.680 18.754 1.00 81.81 184 PRO A O 1
ATOM 1503 N N . TYR A 1 185 ? 1.655 -2.580 20.485 1.00 77.88 185 TYR A N 1
ATOM 1504 C CA . TYR A 1 185 ? 2.875 -3.368 20.478 1.00 77.88 185 TYR A CA 1
ATOM 1505 C C . TYR A 1 185 ? 2.606 -4.710 21.167 1.00 77.88 185 TYR A C 1
ATOM 1507 O O . TYR A 1 185 ? 2.072 -4.746 22.278 1.00 77.88 185 TYR A O 1
ATOM 1515 N N . PHE A 1 186 ? 2.934 -5.816 20.496 1.00 75.31 186 PHE A N 1
ATOM 1516 C CA . PHE A 1 186 ? 2.824 -7.137 21.106 1.00 75.31 186 PHE A CA 1
ATOM 1517 C C . PHE A 1 186 ? 4.025 -7.353 22.034 1.00 75.31 186 PHE A C 1
ATOM 1519 O O . PHE A 1 186 ? 5.151 -7.135 21.588 1.00 75.31 186 PHE A O 1
ATOM 1526 N N . PRO A 1 187 ? 3.822 -7.762 23.298 1.00 77.75 187 PRO A N 1
ATOM 1527 C CA . PRO A 1 187 ? 4.927 -7.958 24.224 1.00 77.75 187 PRO A CA 1
ATOM 1528 C C . PRO A 1 187 ? 5.876 -9.043 23.707 1.00 77.75 187 PRO A C 1
ATOM 1530 O O . PRO A 1 187 ? 5.456 -10.150 23.378 1.00 77.75 187 PRO A O 1
ATOM 1533 N N . GLU A 1 188 ? 7.167 -8.724 23.657 1.00 82.12 188 GLU A N 1
ATOM 1534 C CA . GLU A 1 188 ? 8.215 -9.668 23.242 1.00 82.12 188 GLU A CA 1
ATOM 1535 C C . GLU A 1 188 ? 8.695 -10.562 24.392 1.00 82.12 188 GLU A C 1
ATOM 1537 O O . GLU A 1 188 ? 9.387 -11.554 24.175 1.00 82.12 188 GLU A O 1
ATOM 1542 N N . ILE A 1 189 ? 8.311 -10.226 25.624 1.00 86.06 189 ILE A N 1
ATOM 1543 C CA . ILE A 1 189 ? 8.679 -10.952 26.834 1.00 86.06 189 ILE A CA 1
ATOM 1544 C C . ILE A 1 189 ? 7.397 -11.483 27.463 1.00 86.06 189 ILE A C 1
ATOM 1546 O O . ILE A 1 189 ? 6.426 -10.744 27.646 1.00 86.06 189 ILE A O 1
ATOM 1550 N N . ALA A 1 190 ? 7.396 -12.775 27.788 1.00 86.50 190 ALA A N 1
ATOM 1551 C CA . ALA A 1 190 ? 6.296 -13.375 28.521 1.00 86.50 190 ALA A CA 1
ATOM 1552 C C . ALA A 1 190 ? 6.144 -12.678 29.886 1.00 86.50 190 ALA A C 1
ATOM 1554 O O . ALA A 1 190 ? 7.148 -12.448 30.565 1.00 86.50 190 ALA A O 1
ATOM 1555 N N . PRO A 1 191 ? 4.916 -12.344 30.311 1.00 82.94 191 PRO A N 1
ATOM 1556 C CA . PRO A 1 191 ? 4.699 -11.789 31.639 1.00 82.94 191 PRO A CA 1
ATOM 1557 C C . PRO A 1 191 ? 5.165 -12.776 32.719 1.00 82.94 191 PRO A C 1
ATOM 1559 O O . PRO A 1 191 ? 5.074 -13.992 32.541 1.00 82.94 191 PRO A O 1
ATOM 1562 N N . GLU A 1 192 ? 5.651 -12.259 33.850 1.00 86.06 192 GLU A N 1
ATOM 1563 C CA . GLU A 1 192 ? 6.062 -13.099 34.978 1.00 86.06 192 GLU A CA 1
ATOM 1564 C C . GLU A 1 192 ? 4.881 -13.930 35.502 1.00 86.06 192 GLU A C 1
ATOM 1566 O O . GLU A 1 192 ? 3.800 -13.406 35.794 1.00 86.06 192 GLU A O 1
ATOM 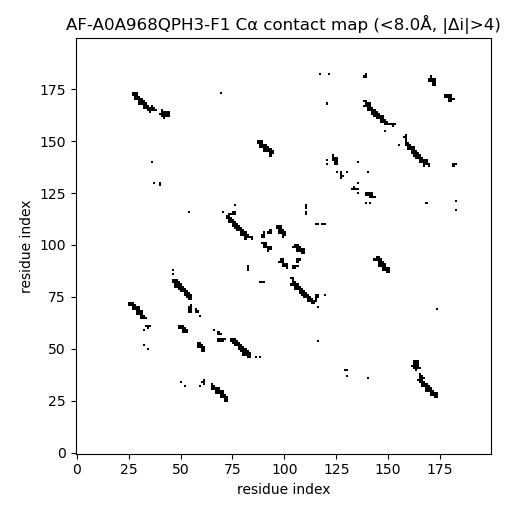1571 N N . LEU A 1 193 ? 5.092 -15.242 35.644 1.00 85.62 193 LEU A N 1
ATOM 1572 C CA . LEU A 1 193 ? 4.112 -16.141 36.243 1.00 85.62 193 LEU A CA 1
ATOM 1573 C C . LEU A 1 193 ? 4.045 -15.880 37.751 1.00 85.62 193 LEU A C 1
ATOM 1575 O O . LEU A 1 193 ? 4.954 -16.243 38.497 1.00 85.62 193 LEU A O 1
ATOM 1579 N N . LYS A 1 194 ? 2.938 -15.296 38.218 1.00 82.69 194 LYS A N 1
ATOM 1580 C CA . LYS A 1 194 ? 2.603 -15.266 39.646 1.00 82.69 194 LYS A CA 1
ATOM 1581 C C . LYS A 1 194 ? 2.140 -16.657 40.072 1.00 82.69 194 LYS A C 1
ATOM 1583 O O . LYS A 1 194 ? 0.951 -16.953 40.044 1.00 82.69 194 LYS A O 1
ATOM 1588 N N . ILE A 1 195 ? 3.085 -17.525 40.419 1.00 81.19 195 ILE A N 1
ATOM 1589 C CA . ILE A 1 195 ? 2.769 -18.800 41.064 1.00 81.19 195 ILE A CA 1
ATOM 1590 C C . ILE A 1 195 ? 2.561 -18.491 42.546 1.00 81.19 195 ILE A C 1
ATOM 1592 O O . ILE A 1 195 ? 3.529 -18.312 43.288 1.00 81.19 195 ILE A O 1
ATOM 1596 N N . GLU A 1 196 ? 1.303 -18.384 42.972 1.00 73.31 196 GLU A N 1
ATOM 1597 C CA . GLU A 1 196 ? 0.983 -18.475 44.394 1.00 73.31 196 GLU A CA 1
ATOM 1598 C C . GLU A 1 196 ? 1.423 -19.867 44.852 1.00 73.31 196 GLU A C 1
ATOM 1600 O O . GLU A 1 196 ? 0.943 -20.892 44.369 1.00 73.31 196 GLU A O 1
ATOM 1605 N N . LYS A 1 197 ? 2.446 -19.906 45.709 1.00 63.22 197 LYS A N 1
ATOM 1606 C CA . LYS A 1 197 ? 2.833 -21.136 46.390 1.00 63.22 197 LYS A CA 1
ATOM 1607 C C . LYS A 1 197 ? 1.721 -21.449 47.378 1.00 63.22 197 LYS A C 1
ATOM 1609 O O . LYS A 1 197 ? 1.767 -20.968 48.507 1.00 63.22 197 LYS A O 1
ATOM 1614 N N . ASP A 1 198 ? 0.755 -22.251 46.953 1.00 62.78 198 ASP A N 1
ATOM 1615 C CA . ASP A 1 198 ? -0.072 -22.986 47.896 1.00 62.78 198 ASP A CA 1
ATOM 1616 C C . ASP A 1 198 ? 0.867 -23.897 48.690 1.00 62.78 198 ASP A C 1
ATOM 1618 O O . ASP A 1 198 ? 1.509 -24.813 48.169 1.00 62.78 198 ASP A O 1
ATOM 1622 N N . ILE A 1 199 ? 1.053 -23.509 49.948 1.00 57.28 199 ILE A N 1
ATOM 1623 C CA . ILE A 1 199 ? 1.855 -24.201 50.946 1.00 57.28 199 ILE A CA 1
ATOM 1624 C C . ILE A 1 199 ? 1.138 -25.526 51.223 1.00 57.28 199 ILE A C 1
ATOM 1626 O O . ILE A 1 199 ? 0.021 -25.519 51.739 1.00 57.28 199 ILE A O 1
ATOM 1630 N N . PHE A 1 200 ? 1.770 -26.635 50.838 1.00 56.06 200 PHE A N 1
ATOM 1631 C CA . PHE A 1 200 ? 1.418 -27.971 51.323 1.00 56.06 200 PHE A CA 1
ATOM 1632 C C . PHE A 1 200 ? 1.771 -28.118 52.805 1.00 56.06 200 PHE A C 1
ATOM 1634 O O . PHE A 1 200 ? 2.831 -27.581 53.211 1.00 56.06 200 PHE A O 1
#

Foldseek 3Di:
DDDDDDDDDDDDDDDDPPDPPPDPPWDKKKKKKFWQPLVVLWDPLVQWPWWWKDACNDIDTPPDDIDIDMHTFQTKIKIKTAGDQPDQKAFDFFDPQWDGDRNRSMIMRIARHRPNVLCQLVVFPDQCVSDPDSDDPDARKGKTWTWMAGHPDPDRVVRTDIGITIMGMWIWDPDPPTDTDHRDDDDPDDDDDPDPPPDD

Secondary structure (DSSP, 8-state):
---------------------------EEEEEEEES-SGGG-BBGGGEEEEEEEETTEEEETTSPP--EEEETT--EEEEEEE-TT-SEEEEE--TTEEEETTTTEEEEEE-STTHHHHHHHHTBPPGGGSSSSS-SSS-EEEEEEEEEETT-SSHHHHEEEEEEEEEEEEE-SSSS--EE-PPPPPSSPPP--------